Protein AF-A0A3D5DLP3-F1 (afdb_monomer_lite)

Structure (mmCIF, N/CA/C/O backbone):
data_AF-A0A3D5DLP3-F1
#
_entry.id   AF-A0A3D5DLP3-F1
#
loop_
_atom_site.group_PDB
_atom_site.id
_atom_site.type_symbol
_atom_site.label_atom_id
_atom_site.label_alt_id
_atom_site.label_comp_id
_atom_site.label_asym_id
_atom_site.label_entity_id
_atom_site.label_seq_id
_atom_site.pdbx_PDB_ins_code
_atom_site.Cartn_x
_atom_site.Cartn_y
_atom_site.Cartn_z
_atom_site.occupancy
_atom_site.B_iso_or_equiv
_atom_site.auth_seq_id
_atom_site.auth_comp_id
_atom_site.auth_asym_id
_atom_site.auth_atom_id
_atom_site.pdbx_PDB_model_num
ATOM 1 N N . MET A 1 1 ? -1.026 0.639 30.595 1.00 65.12 1 MET A N 1
ATOM 2 C CA . MET A 1 1 ? -0.521 0.773 29.226 1.00 65.12 1 MET A CA 1
ATOM 3 C C . MET A 1 1 ? -1.677 1.242 28.365 1.00 65.12 1 MET A C 1
ATOM 5 O O . MET A 1 1 ? -2.672 0.522 28.316 1.00 65.12 1 MET A O 1
ATOM 9 N N . THR A 1 2 ? -1.609 2.452 27.818 1.00 85.88 2 THR A N 1
ATOM 10 C CA . THR A 1 2 ? -2.585 2.948 26.836 1.00 85.88 2 THR A CA 1
ATOM 11 C C . THR A 1 2 ? -2.343 2.287 25.478 1.00 85.88 2 THR A C 1
ATOM 13 O O . THR A 1 2 ? -1.334 1.604 25.275 1.00 85.88 2 THR A O 1
ATOM 16 N N . PHE A 1 3 ? -3.273 2.462 24.541 1.00 91.69 3 PHE A N 1
ATOM 17 C CA . PHE A 1 3 ? -3.111 1.902 23.204 1.00 91.69 3 PHE A CA 1
ATOM 18 C C . PHE A 1 3 ? -1.979 2.608 22.435 1.00 91.69 3 PHE A C 1
ATOM 20 O O . PHE A 1 3 ? -1.185 1.954 21.760 1.00 91.69 3 PHE A O 1
ATOM 27 N N . GLU A 1 4 ? -1.837 3.920 22.619 1.00 93.62 4 GLU A N 1
ATOM 28 C CA . GLU A 1 4 ? -0.762 4.749 22.072 1.00 93.62 4 GLU A CA 1
ATOM 29 C C . GLU A 1 4 ? 0.615 4.334 22.605 1.00 93.62 4 GLU A C 1
ATOM 31 O O . GLU A 1 4 ? 1.559 4.232 21.825 1.00 93.62 4 GLU A O 1
ATOM 36 N N . GLU A 1 5 ? 0.735 3.997 23.895 1.00 92.88 5 GLU A N 1
ATOM 37 C CA . GLU A 1 5 ? 1.973 3.439 24.465 1.00 92.88 5 GLU A CA 1
ATOM 38 C C . GLU A 1 5 ? 2.338 2.093 23.811 1.00 92.88 5 GLU A C 1
ATOM 40 O O . GLU A 1 5 ? 3.508 1.827 23.523 1.00 92.88 5 GLU A O 1
ATOM 45 N N . GLY A 1 6 ? 1.337 1.252 23.521 1.00 94.75 6 GLY A N 1
ATOM 46 C CA . GLY A 1 6 ? 1.524 0.010 22.767 1.00 94.75 6 GLY A CA 1
ATOM 47 C C . GLY A 1 6 ? 2.006 0.260 21.335 1.00 94.75 6 GLY A C 1
ATOM 48 O O . GLY A 1 6 ? 2.962 -0.371 20.879 1.00 94.75 6 GLY A O 1
ATOM 49 N N . LEU A 1 7 ? 1.401 1.227 20.638 1.00 96.50 7 LEU A N 1
ATOM 50 C CA . LEU A 1 7 ? 1.821 1.657 19.301 1.00 96.50 7 LEU A CA 1
ATOM 51 C C . LEU A 1 7 ? 3.252 2.208 19.305 1.00 96.50 7 LEU A C 1
ATOM 53 O O . LEU A 1 7 ? 4.050 1.802 18.461 1.00 96.50 7 LEU A O 1
ATOM 57 N N . ALA A 1 8 ? 3.609 3.054 20.273 1.00 95.31 8 ALA A N 1
ATOM 58 C CA . ALA A 1 8 ? 4.952 3.612 20.426 1.00 95.31 8 ALA A CA 1
ATOM 59 C C . ALA A 1 8 ? 6.022 2.521 20.608 1.00 95.31 8 ALA A C 1
ATOM 61 O O . ALA A 1 8 ? 7.116 2.620 20.056 1.00 95.31 8 ALA A O 1
ATOM 62 N N . ALA A 1 9 ? 5.699 1.438 21.322 1.00 94.94 9 ALA A N 1
ATOM 63 C CA . ALA A 1 9 ? 6.590 0.289 21.480 1.00 94.94 9 ALA A CA 1
ATOM 64 C C . ALA A 1 9 ? 6.596 -0.658 20.261 1.00 94.94 9 ALA A C 1
ATOM 66 O O . ALA A 1 9 ? 7.561 -1.394 20.027 1.00 94.94 9 ALA A O 1
ATOM 67 N N . TRP A 1 10 ? 5.506 -0.710 19.495 1.00 96.44 10 TRP A N 1
ATOM 68 C CA . TRP A 1 10 ? 5.345 -1.615 18.356 1.00 96.44 10 TRP A CA 1
ATOM 69 C C . TRP A 1 10 ? 5.900 -1.055 17.044 1.00 96.44 10 TRP A C 1
ATOM 71 O O . TRP A 1 10 ? 6.569 -1.796 16.322 1.00 96.44 10 TRP A O 1
ATOM 81 N N . LEU A 1 11 ? 5.685 0.231 16.754 1.00 95.81 11 LEU A N 1
ATOM 82 C CA . LEU A 1 11 ? 6.078 0.880 15.499 1.00 95.81 11 LEU A CA 1
ATOM 83 C C . LEU A 1 11 ? 7.586 0.757 15.193 1.00 95.81 11 LEU A C 1
ATOM 85 O O . LEU A 1 11 ? 7.911 0.285 14.102 1.00 95.81 11 LEU A O 1
ATOM 89 N N . PRO A 1 12 ? 8.527 1.031 16.124 1.00 93.75 12 PRO A N 1
ATOM 90 C CA . PRO A 1 12 ? 9.965 0.912 15.849 1.00 93.75 12 PRO A CA 1
ATOM 91 C C . PRO A 1 12 ? 10.431 -0.499 15.476 1.00 93.75 12 PRO A C 1
ATOM 93 O O . PRO A 1 12 ? 11.460 -0.663 14.820 1.00 93.75 12 PRO A O 1
ATOM 96 N N . ARG A 1 13 ? 9.679 -1.530 15.889 1.00 93.25 13 ARG A N 1
ATOM 97 C CA . ARG A 1 13 ? 9.974 -2.938 15.579 1.00 93.25 13 ARG A CA 1
ATOM 98 C C . ARG A 1 13 ? 9.573 -3.315 14.155 1.00 93.25 13 ARG A C 1
ATOM 100 O O . ARG A 1 13 ? 9.970 -4.373 13.670 1.00 93.25 13 ARG A O 1
ATOM 107 N N . GLN A 1 14 ? 8.806 -2.467 13.475 1.00 93.19 14 GLN A N 1
ATOM 108 C CA . GLN A 1 14 ? 8.334 -2.745 12.131 1.00 93.19 14 GLN A CA 1
ATOM 109 C C . GLN A 1 14 ? 9.412 -2.443 11.099 1.00 93.19 14 GLN A C 1
ATOM 111 O O . GLN A 1 14 ? 10.120 -1.436 11.153 1.00 93.19 14 GLN A O 1
ATOM 116 N N . ARG A 1 15 ? 9.533 -3.319 10.100 1.00 91.50 15 ARG A N 1
ATOM 117 C CA . ARG A 1 15 ? 10.514 -3.143 9.020 1.00 91.50 15 ARG A CA 1
ATOM 118 C C . ARG A 1 15 ? 10.305 -1.844 8.235 1.00 91.50 15 ARG A C 1
ATOM 120 O O . ARG A 1 15 ? 11.289 -1.172 7.949 1.00 91.50 15 ARG A O 1
ATOM 127 N N . TRP A 1 16 ? 9.041 -1.490 8.003 1.00 92.19 16 TRP A N 1
ATOM 128 C CA . TRP A 1 16 ? 8.579 -0.344 7.220 1.00 92.19 16 TRP A CA 1
ATOM 129 C C . TRP A 1 16 ? 8.571 0.984 7.987 1.00 92.19 16 TRP A C 1
ATOM 131 O O . TRP A 1 16 ? 8.297 2.028 7.397 1.00 92.19 16 TRP A O 1
ATOM 141 N N . PHE A 1 17 ? 8.846 0.972 9.294 1.00 93.50 17 PHE A N 1
ATOM 142 C CA . PHE A 1 17 ? 8.954 2.202 10.070 1.00 93.50 17 PHE A CA 1
ATOM 143 C C . PHE A 1 17 ? 10.215 2.965 9.655 1.00 93.50 17 PHE A C 1
ATOM 145 O O . PHE A 1 17 ? 11.320 2.423 9.725 1.00 93.50 17 PHE A O 1
ATOM 152 N N . ALA A 1 18 ? 10.042 4.206 9.196 1.00 88.38 18 ALA A N 1
ATOM 153 C CA . ALA A 1 18 ? 11.120 4.989 8.596 1.00 88.38 18 ALA A CA 1
ATOM 154 C C . ALA A 1 18 ? 11.985 5.714 9.640 1.00 88.38 18 ALA A C 1
ATOM 156 O O . ALA A 1 18 ? 13.171 5.918 9.405 1.00 88.38 18 ALA A O 1
ATOM 157 N N . GLY A 1 19 ? 11.429 6.053 10.806 1.00 84.69 19 GLY A N 1
ATOM 158 C CA . GLY A 1 19 ? 12.116 6.805 11.863 1.00 84.69 19 GLY A CA 1
ATOM 159 C C . GLY A 1 19 ? 13.025 5.971 12.769 1.00 84.69 19 GLY A C 1
ATOM 160 O O . GLY A 1 19 ? 13.119 6.225 13.971 1.00 84.69 19 GLY A O 1
ATOM 161 N N . LYS A 1 20 ? 13.653 4.920 12.228 1.00 83.50 20 LYS A N 1
ATOM 162 C CA . LYS A 1 20 ? 14.558 4.047 12.989 1.00 83.50 20 LYS A CA 1
ATOM 163 C C . LYS A 1 20 ? 15.805 4.805 13.430 1.00 83.50 20 LYS A C 1
ATOM 165 O O . LYS A 1 20 ? 16.374 5.573 12.668 1.00 83.50 20 LYS A O 1
ATOM 170 N N . GLY A 1 21 ? 16.259 4.523 14.649 1.00 80.88 21 GLY A N 1
ATOM 171 C CA . GLY A 1 21 ? 17.447 5.159 15.226 1.00 80.88 21 GLY A CA 1
ATOM 172 C C . GLY A 1 21 ? 17.181 6.521 15.873 1.00 80.88 21 GLY A C 1
ATOM 173 O O . GLY A 1 21 ? 18.034 7.000 16.614 1.00 80.88 21 GLY A O 1
ATOM 174 N N . THR A 1 22 ? 15.994 7.101 15.683 1.00 84.94 22 THR A N 1
ATOM 175 C CA . THR A 1 22 ? 15.543 8.306 16.390 1.00 84.94 22 THR A CA 1
ATOM 176 C C . THR A 1 22 ? 14.512 7.911 17.454 1.00 84.94 22 THR A C 1
ATOM 178 O O . THR A 1 22 ? 13.628 7.104 17.162 1.00 84.94 22 THR A O 1
ATOM 181 N N . PRO A 1 23 ? 14.590 8.426 18.694 1.00 89.31 23 PRO A N 1
ATOM 182 C CA . PRO A 1 23 ? 13.539 8.222 19.691 1.00 89.31 23 PRO A CA 1
ATOM 183 C C . PRO A 1 23 ? 12.179 8.749 19.212 1.00 89.31 23 PRO A C 1
ATOM 185 O O . PRO A 1 23 ? 12.121 9.653 18.380 1.00 89.31 23 PRO A O 1
ATOM 188 N N . ILE A 1 24 ? 11.091 8.160 19.711 1.00 94.56 24 ILE A N 1
ATOM 189 C CA . ILE A 1 24 ? 9.738 8.692 19.513 1.00 94.56 24 ILE A CA 1
ATOM 190 C C . ILE A 1 24 ? 9.443 9.689 20.629 1.00 94.56 24 ILE A C 1
ATOM 192 O O . ILE A 1 24 ? 9.520 9.320 21.800 1.00 94.56 24 ILE A O 1
ATOM 196 N N . ASP A 1 25 ? 9.108 10.922 20.252 1.00 93.81 25 ASP A N 1
ATOM 197 C CA . ASP A 1 25 ? 8.759 12.000 21.180 1.00 93.81 25 ASP A CA 1
ATOM 198 C C . ASP A 1 25 ? 7.279 11.913 21.589 1.00 93.81 25 ASP A C 1
ATOM 200 O O . ASP A 1 25 ? 6.947 12.081 22.760 1.00 93.81 25 ASP A O 1
ATOM 204 N N . ASP A 1 26 ? 6.396 11.621 20.626 1.00 95.19 26 ASP A N 1
ATOM 205 C CA . ASP A 1 26 ? 4.950 11.486 20.838 1.00 95.19 26 ASP A CA 1
ATOM 206 C C . ASP A 1 26 ? 4.295 10.546 19.809 1.00 95.19 26 ASP A C 1
ATOM 208 O O . ASP A 1 26 ? 4.757 10.436 18.667 1.00 95.19 26 ASP A O 1
ATOM 212 N N . VAL A 1 27 ? 3.194 9.900 20.210 1.00 96.94 27 VAL A N 1
ATOM 213 C CA . VAL A 1 27 ? 2.313 9.112 19.338 1.00 96.94 27 VAL A CA 1
ATOM 214 C C . VAL A 1 27 ? 0.871 9.539 19.565 1.00 96.94 27 VAL A C 1
ATOM 216 O O . VAL A 1 27 ? 0.319 9.329 20.641 1.00 96.94 27 VAL A O 1
ATOM 219 N N . THR A 1 28 ? 0.233 10.044 18.512 1.00 96.94 28 THR A N 1
ATOM 220 C CA . THR A 1 28 ? -1.162 10.492 18.547 1.00 96.94 28 THR A CA 1
ATOM 221 C C . THR A 1 28 ? -1.977 9.792 17.461 1.00 96.94 28 THR A C 1
ATOM 223 O O . THR A 1 28 ? -1.617 9.811 16.282 1.00 96.94 28 THR A O 1
ATOM 226 N N . ILE A 1 29 ? -3.117 9.204 17.826 1.00 97.25 29 ILE A N 1
ATOM 227 C CA . ILE A 1 29 ? -4.100 8.700 16.856 1.00 97.25 29 ILE A CA 1
ATOM 228 C C . ILE A 1 29 ? -4.894 9.900 16.326 1.00 97.25 29 ILE A C 1
ATOM 230 O O . ILE A 1 29 ? -5.698 10.489 17.043 1.00 97.25 29 ILE A O 1
ATOM 234 N N . VAL A 1 30 ? -4.654 10.285 15.071 1.00 96.38 30 VAL A N 1
ATOM 235 C CA . VAL A 1 30 ? -5.287 11.463 14.445 1.00 96.38 30 VAL A CA 1
ATOM 236 C C . VAL A 1 30 ? -6.549 11.121 13.655 1.00 96.38 30 VAL A C 1
ATOM 238 O O . VAL A 1 30 ? -7.355 12.000 13.371 1.00 96.38 30 VAL A O 1
ATOM 241 N N . SER A 1 31 ? -6.727 9.851 13.291 1.00 97.31 31 SER A N 1
ATOM 242 C CA . SER A 1 31 ? -7.963 9.331 12.709 1.00 97.31 31 SER A CA 1
ATOM 243 C C . SER A 1 31 ? -8.184 7.910 13.185 1.00 97.31 31 SER A C 1
ATOM 245 O O . SER A 1 31 ? -7.236 7.128 13.257 1.00 97.31 31 SER A O 1
ATOM 247 N N . ASP A 1 32 ? -9.440 7.587 13.466 1.00 97.69 32 ASP A N 1
ATOM 248 C CA . ASP A 1 32 ? -9.843 6.308 14.018 1.00 97.69 32 ASP A CA 1
ATOM 249 C C . ASP A 1 32 ? -11.218 5.901 13.479 1.00 97.69 32 ASP A C 1
ATOM 251 O O . ASP A 1 32 ? -12.250 6.460 13.849 1.00 97.69 32 ASP A O 1
ATOM 255 N N . THR A 1 33 ? -11.218 4.958 12.542 1.00 98.44 33 THR A N 1
ATOM 256 C CA . THR A 1 33 ? -12.413 4.518 11.821 1.00 98.44 33 THR A CA 1
ATOM 257 C C . THR A 1 33 ? -12.698 3.057 12.133 1.00 98.44 33 THR A C 1
ATOM 259 O O . THR A 1 33 ? -11.874 2.186 11.862 1.00 98.44 33 THR A O 1
ATOM 262 N N . VAL A 1 34 ? -13.881 2.761 12.667 1.00 98.38 34 VAL A N 1
ATOM 263 C CA . VAL A 1 34 ? -14.317 1.382 12.929 1.00 98.38 34 VAL A CA 1
ATOM 264 C C . VAL A 1 34 ? -14.800 0.750 11.619 1.00 98.38 34 VAL A C 1
ATOM 266 O O . VAL A 1 34 ? -15.809 1.170 11.062 1.00 98.38 34 VAL A O 1
ATOM 269 N N . LEU A 1 35 ? -14.068 -0.248 11.116 1.00 98.19 35 LEU A N 1
ATOM 270 C CA . LEU A 1 35 ? -14.422 -1.003 9.904 1.00 98.19 35 LEU A CA 1
ATOM 271 C C . LEU A 1 35 ? -15.253 -2.258 10.216 1.00 98.19 35 LEU A C 1
ATOM 273 O O . LEU A 1 35 ? -16.043 -2.703 9.378 1.00 98.19 35 LEU A O 1
ATOM 277 N N . VAL A 1 36 ? -15.054 -2.833 11.408 1.00 98.00 36 VAL A N 1
ATOM 278 C CA . VAL A 1 36 ? -15.836 -3.948 11.959 1.00 98.00 36 VAL A CA 1
ATOM 279 C C . VAL A 1 36 ? -16.098 -3.674 13.434 1.00 98.00 36 VAL A C 1
ATOM 281 O O . VAL A 1 36 ? -15.159 -3.657 14.232 1.00 98.00 36 VAL A O 1
ATOM 284 N N . ASP A 1 37 ? -17.371 -3.490 13.776 1.00 95.81 37 ASP A N 1
ATOM 285 C CA . ASP A 1 37 ? -17.862 -3.318 15.148 1.00 95.81 37 ASP A CA 1
ATOM 286 C C . ASP A 1 37 ? -18.394 -4.658 15.695 1.00 95.81 37 ASP A C 1
ATOM 288 O O . ASP A 1 37 ? -19.593 -4.865 15.872 1.00 95.81 37 ASP A O 1
ATOM 292 N N . ALA A 1 38 ? -17.493 -5.633 15.831 1.00 94.19 38 ALA A N 1
ATOM 293 C CA . ALA A 1 38 ? -17.771 -6.988 16.316 1.00 94.19 38 ALA A CA 1
ATOM 294 C C . ALA A 1 38 ? -16.512 -7.582 16.975 1.00 94.19 38 ALA A C 1
ATOM 296 O O . ALA A 1 38 ? -15.499 -6.897 17.087 1.00 94.19 38 ALA A O 1
ATOM 297 N N . GLU A 1 39 ? -16.551 -8.853 17.395 1.00 91.50 39 GLU A N 1
ATOM 298 C CA . GLU A 1 39 ? -15.353 -9.602 17.795 1.00 91.50 39 GLU A CA 1
ATOM 299 C C . GLU A 1 39 ? -15.095 -10.769 16.814 1.00 91.50 39 GLU A C 1
ATOM 301 O O . GLU A 1 39 ? -15.938 -11.661 16.705 1.00 91.50 39 GLU A O 1
ATOM 306 N N . PRO A 1 40 ? -13.947 -10.797 16.106 1.00 96.12 40 PRO A N 1
ATOM 307 C CA . PRO A 1 40 ? -12.884 -9.790 16.133 1.00 96.12 40 PRO A CA 1
ATOM 308 C C . PRO A 1 40 ? -13.316 -8.443 15.536 1.00 96.12 40 PRO A C 1
ATOM 310 O O . PRO A 1 40 ? -14.048 -8.392 14.549 1.00 96.12 40 PRO A O 1
ATOM 313 N N . GLY A 1 41 ? -12.817 -7.358 16.124 1.00 97.62 41 GLY A N 1
ATOM 314 C CA . GLY A 1 41 ? -13.041 -5.995 15.642 1.00 97.62 41 GLY A CA 1
ATOM 315 C C . GLY A 1 41 ? -11.918 -5.539 14.721 1.00 97.62 41 GLY A C 1
ATOM 316 O O . GLY A 1 41 ? -10.812 -6.078 14.782 1.00 97.62 41 GLY A O 1
ATOM 317 N N . LEU A 1 42 ? -12.177 -4.524 13.897 1.00 98.50 42 LEU A N 1
ATOM 318 C CA . LEU A 1 42 ? -11.174 -3.919 13.018 1.00 98.50 42 LEU A CA 1
ATOM 319 C C . LEU A 1 42 ? -11.315 -2.403 13.012 1.00 98.50 42 LEU A C 1
ATOM 321 O O . LEU A 1 42 ? -12.380 -1.869 12.697 1.00 98.50 42 LEU A O 1
ATOM 325 N N . ARG A 1 43 ? -10.208 -1.718 13.294 1.00 98.31 43 ARG A N 1
ATOM 326 C CA . ARG A 1 43 ? -10.096 -0.261 13.235 1.00 98.31 43 ARG A CA 1
ATOM 327 C C . ARG A 1 43 ? -9.032 0.139 12.227 1.00 98.31 43 ARG A C 1
ATOM 329 O O . ARG A 1 43 ? -7.939 -0.422 12.214 1.00 98.31 43 ARG A O 1
ATOM 336 N N . HIS A 1 44 ? -9.343 1.116 11.391 1.00 98.62 44 HIS A N 1
ATOM 337 C CA . HIS A 1 44 ? -8.384 1.815 10.548 1.00 98.62 44 HIS A CA 1
ATOM 338 C C . HIS A 1 44 ? -7.913 3.070 11.275 1.00 98.62 44 HIS A C 1
ATOM 340 O O . HIS A 1 44 ? -8.721 3.925 11.636 1.00 98.62 44 HIS A O 1
ATOM 346 N N . LEU A 1 45 ? -6.609 3.151 11.516 1.00 98.50 45 LEU A N 1
ATOM 347 C CA . LEU A 1 45 ? -5.981 4.229 12.261 1.00 98.50 45 LEU A CA 1
ATOM 348 C C . LEU A 1 45 ? -5.020 4.990 11.358 1.00 98.50 45 LEU A C 1
ATOM 350 O O . LEU A 1 45 ? -4.222 4.380 10.641 1.00 98.50 45 LEU A O 1
ATOM 354 N N . ILE A 1 46 ? -5.032 6.315 11.476 1.00 98.31 46 ILE A N 1
ATOM 355 C CA . ILE A 1 46 ? -3.899 7.152 11.082 1.00 98.31 46 ILE A CA 1
ATOM 356 C C . ILE A 1 46 ? -3.223 7.624 12.364 1.00 98.31 46 ILE A C 1
ATOM 358 O O . ILE A 1 46 ? -3.841 8.283 13.199 1.00 98.31 46 ILE A O 1
ATOM 362 N N . VAL A 1 47 ? -1.954 7.269 12.513 1.00 98.06 47 VAL A N 1
ATOM 363 C CA . VAL A 1 47 ? -1.138 7.519 13.700 1.00 98.06 47 VAL A CA 1
ATOM 364 C C . VAL A 1 47 ? -0.051 8.521 13.337 1.00 98.06 47 VAL A C 1
ATOM 366 O O . VAL A 1 47 ? 0.790 8.234 12.489 1.00 98.06 47 VAL A O 1
ATOM 369 N N . ALA A 1 48 ? -0.072 9.697 13.957 1.00 97.38 48 ALA A N 1
ATOM 370 C CA . ALA A 1 48 ? 1.011 10.664 13.877 1.00 97.38 48 ALA A CA 1
ATOM 371 C C . ALA A 1 48 ? 2.100 10.299 14.894 1.00 97.38 48 ALA A C 1
ATOM 373 O O . ALA A 1 48 ? 1.806 10.072 16.066 1.00 97.38 48 ALA A O 1
ATOM 374 N N . VAL A 1 49 ? 3.346 10.236 14.435 1.00 97.19 49 VAL A N 1
ATOM 375 C CA . VAL A 1 49 ? 4.527 9.916 15.237 1.00 97.19 49 VAL A CA 1
ATOM 376 C C . VAL A 1 49 ? 5.484 11.091 15.136 1.00 97.19 49 VAL A C 1
ATOM 378 O O . VAL A 1 49 ? 5.979 11.384 14.046 1.00 97.19 49 VAL A O 1
ATOM 381 N N . SER A 1 50 ? 5.732 11.758 16.258 1.00 95.44 50 SER A N 1
ATOM 382 C CA . SER A 1 50 ? 6.643 12.901 16.329 1.00 95.44 50 SER A CA 1
ATOM 383 C C . SER A 1 50 ? 8.053 12.427 16.671 1.00 95.44 50 SER A C 1
ATOM 385 O O . SER A 1 50 ? 8.231 11.676 17.633 1.00 95.44 50 SER A O 1
ATOM 387 N N . GLN A 1 51 ? 9.042 12.830 15.871 1.00 92.50 51 GLN A N 1
ATOM 388 C CA . GLN A 1 51 ? 10.456 12.488 16.044 1.00 92.50 51 GLN A CA 1
ATOM 389 C C . GLN A 1 51 ? 11.346 13.618 15.535 1.00 92.50 51 GLN A C 1
ATOM 391 O O . GLN A 1 51 ? 11.187 14.076 14.402 1.00 92.50 51 GLN A O 1
ATOM 396 N N . GLY A 1 52 ? 12.327 14.040 16.335 1.00 84.00 52 GLY A N 1
ATOM 397 C CA . GLY A 1 52 ? 13.411 14.911 15.860 1.00 84.00 52 GLY A CA 1
ATOM 398 C C . GLY A 1 52 ? 12.929 16.256 15.303 1.00 84.00 52 GLY A C 1
ATOM 399 O O . GLY A 1 52 ? 13.544 16.801 14.390 1.00 84.00 52 GLY A O 1
ATOM 400 N N . GLY A 1 53 ? 11.811 16.773 15.823 1.00 83.50 53 GLY A N 1
ATOM 401 C CA . GLY A 1 53 ? 11.199 18.030 15.381 1.00 83.50 53 GLY A CA 1
ATOM 402 C C . GLY A 1 53 ? 10.272 17.923 14.162 1.00 83.50 53 GLY A C 1
ATOM 403 O O . GLY A 1 53 ? 9.726 18.942 13.743 1.00 83.50 53 GLY A O 1
ATOM 404 N N . GLY A 1 54 ? 10.063 16.724 13.608 1.00 88.12 54 GLY A N 1
ATOM 405 C CA . GLY A 1 54 ? 9.082 16.441 12.555 1.00 88.12 54 GLY A CA 1
ATOM 406 C C . GLY A 1 54 ? 8.006 15.455 13.011 1.00 88.12 54 GLY A C 1
ATOM 407 O O . GLY A 1 54 ? 8.108 14.865 14.085 1.00 88.12 54 GLY A O 1
ATOM 408 N N . ALA A 1 55 ? 6.974 15.261 12.187 1.00 91.25 55 ALA A N 1
ATOM 409 C CA . ALA A 1 55 ? 5.947 14.253 12.428 1.00 91.25 55 ALA A CA 1
ATOM 410 C C . ALA A 1 55 ? 5.611 13.485 11.148 1.00 91.25 55 ALA A C 1
ATOM 412 O O . ALA A 1 55 ? 5.312 14.081 10.113 1.00 91.25 55 ALA A O 1
ATOM 413 N N . ASP A 1 56 ? 5.610 12.159 11.250 1.00 94.69 56 ASP A N 1
ATOM 414 C CA . ASP A 1 56 ? 5.205 11.248 10.185 1.00 94.69 56 ASP A CA 1
ATOM 415 C C . ASP A 1 56 ? 3.861 10.607 10.501 1.00 94.69 56 ASP A C 1
ATOM 417 O O . ASP A 1 56 ? 3.559 10.304 11.653 1.00 94.69 56 ASP A O 1
ATOM 421 N N . ARG A 1 57 ? 3.046 10.368 9.471 1.00 96.94 57 ARG A N 1
ATOM 422 C CA . ARG A 1 57 ? 1.752 9.698 9.623 1.00 96.94 57 ARG A CA 1
ATOM 423 C C . ARG A 1 57 ? 1.815 8.283 9.074 1.00 96.94 57 ARG A C 1
ATOM 425 O O . ARG A 1 57 ? 2.186 8.070 7.921 1.00 96.94 57 ARG A O 1
ATOM 432 N N . TYR A 1 58 ? 1.413 7.331 9.903 1.00 97.69 58 TYR A N 1
ATOM 433 C CA . TYR A 1 58 ? 1.393 5.913 9.585 1.00 97.69 58 TYR A CA 1
ATOM 434 C C . TYR A 1 58 ? -0.032 5.373 9.601 1.00 97.69 58 TYR A C 1
ATOM 436 O O . TYR A 1 58 ? -0.828 5.710 10.473 1.00 97.69 58 TYR A O 1
ATOM 444 N N . GLN A 1 59 ? -0.347 4.509 8.643 1.00 98.06 59 GLN A N 1
ATOM 445 C CA . GLN A 1 59 ? -1.594 3.758 8.609 1.00 98.06 59 GLN A CA 1
ATOM 446 C C . GLN A 1 59 ? -1.427 2.433 9.363 1.00 98.06 59 GLN A C 1
ATOM 448 O O . GLN A 1 59 ? -0.532 1.636 9.057 1.00 98.06 59 GLN A O 1
ATOM 453 N N . VAL A 1 60 ? -2.334 2.163 10.302 1.00 98.38 60 VAL A N 1
ATOM 454 C CA . VAL A 1 60 ? -2.389 0.907 11.061 1.00 98.38 60 VAL A CA 1
ATOM 455 C C . VAL A 1 60 ? -3.804 0.345 11.019 1.00 98.38 60 VAL A C 1
ATOM 457 O O . VAL A 1 60 ? -4.766 1.032 11.344 1.00 98.38 60 VAL A O 1
ATOM 460 N N . LEU A 1 61 ? -3.932 -0.919 10.625 1.00 98.50 61 LEU A N 1
ATOM 461 C CA . LEU A 1 61 ? -5.194 -1.652 10.653 1.00 98.50 61 LEU A CA 1
ATOM 462 C C . LEU A 1 61 ? -5.163 -2.499 11.918 1.00 98.50 61 LEU A C 1
ATOM 464 O O . LEU A 1 61 ? -4.521 -3.541 11.949 1.00 98.50 61 LEU A O 1
ATOM 468 N N . ALA A 1 62 ? -5.771 -2.002 12.988 1.00 98.38 62 ALA A N 1
ATOM 469 C CA . ALA A 1 62 ? -5.740 -2.636 14.295 1.00 98.38 62 ALA A CA 1
ATOM 470 C C . ALA A 1 62 ? -6.902 -3.626 14.425 1.00 98.38 62 ALA A C 1
ATOM 472 O O . ALA A 1 62 ? -8.066 -3.227 14.511 1.00 98.38 62 ALA A O 1
ATOM 473 N N . GLY A 1 63 ? -6.577 -4.917 14.441 1.00 98.31 63 GLY A N 1
ATOM 474 C CA . GLY A 1 63 ? -7.504 -5.964 14.848 1.00 98.31 63 GLY A CA 1
ATOM 475 C C . GLY A 1 63 ? -7.654 -5.979 16.369 1.00 98.31 63 GLY A C 1
ATOM 476 O O . GLY A 1 63 ? -6.682 -5.735 17.083 1.00 98.31 63 GLY A O 1
ATOM 477 N N . LEU A 1 64 ? -8.855 -6.268 16.869 1.00 98.06 64 LEU A N 1
ATOM 478 C CA . LEU A 1 64 ? -9.179 -6.292 18.300 1.00 98.06 64 LEU A CA 1
ATOM 479 C C . LEU A 1 64 ? -9.815 -7.627 18.693 1.00 98.06 64 LEU A C 1
ATOM 481 O O . LEU A 1 64 ? -10.789 -8.052 18.073 1.00 98.06 64 LEU A O 1
ATOM 485 N N . ARG A 1 65 ? -9.272 -8.293 19.717 1.00 97.56 65 ARG A N 1
ATOM 486 C CA . ARG A 1 65 ? -9.786 -9.566 20.264 1.00 97.56 65 ARG A CA 1
ATOM 487 C C . ARG A 1 65 ? -9.564 -9.634 21.776 1.00 97.56 65 ARG A C 1
ATOM 489 O O . ARG A 1 65 ? -8.560 -9.111 22.260 1.00 97.56 65 ARG A O 1
ATOM 496 N N . ALA A 1 66 ? -10.434 -10.323 22.512 1.00 96.88 66 ALA A N 1
ATOM 497 C CA . ALA A 1 66 ? -10.210 -10.626 23.928 1.00 96.88 66 ALA A CA 1
ATOM 498 C C . ALA A 1 66 ? -9.096 -11.672 24.111 1.00 96.88 66 ALA A C 1
ATOM 500 O O . ALA A 1 66 ? -8.258 -11.556 25.004 1.00 96.88 66 ALA A O 1
ATOM 501 N N . ALA A 1 67 ? -9.045 -12.668 23.220 1.00 96.56 67 ALA A N 1
ATOM 502 C CA . ALA A 1 67 ? -8.004 -13.692 23.182 1.00 96.56 67 ALA A CA 1
ATOM 503 C C . ALA A 1 67 ? -7.346 -13.746 21.796 1.00 96.56 67 ALA A C 1
ATOM 505 O O . ALA A 1 67 ? -8.024 -13.917 20.782 1.00 96.56 67 ALA A O 1
ATOM 506 N N . ILE A 1 68 ? -6.018 -13.600 21.756 1.00 97.12 68 ILE A N 1
ATOM 507 C CA . ILE A 1 68 ? -5.227 -13.644 20.520 1.00 97.12 68 ILE A CA 1
ATOM 508 C C . ILE A 1 68 ? -4.863 -15.104 20.199 1.00 97.12 68 ILE A C 1
ATOM 510 O O . ILE A 1 68 ? -4.184 -15.730 21.020 1.00 97.12 68 ILE A O 1
ATOM 514 N N . PRO A 1 69 ? -5.275 -15.642 19.031 1.00 96.12 69 PRO A N 1
ATOM 515 C CA . PRO A 1 69 ? -4.832 -16.948 18.543 1.00 96.12 69 PRO A CA 1
ATOM 516 C C . PRO A 1 69 ? -3.307 -17.050 18.462 1.00 96.12 69 PRO A C 1
ATOM 518 O O . PRO A 1 69 ? -2.622 -16.049 18.235 1.00 96.12 69 PRO A O 1
ATOM 521 N N . ASP A 1 70 ? -2.767 -18.261 18.608 1.00 96.69 70 ASP A N 1
ATOM 522 C CA . ASP A 1 70 ? -1.318 -18.489 18.611 1.00 96.69 70 ASP A CA 1
ATOM 523 C C . ASP A 1 70 ? -0.652 -17.990 17.325 1.00 96.69 70 ASP A C 1
ATOM 525 O O . ASP A 1 70 ? 0.396 -17.340 17.392 1.00 96.69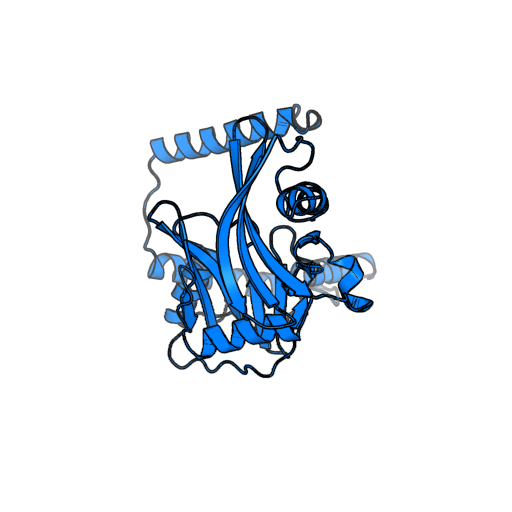 70 ASP A O 1
ATOM 529 N N . GLU A 1 71 ? -1.293 -18.194 16.171 1.00 94.75 71 GLU A N 1
ATOM 530 C CA . GLU A 1 71 ? -0.795 -17.721 14.882 1.00 94.75 71 GLU A CA 1
ATOM 531 C C . GLU A 1 71 ? -0.681 -16.191 14.785 1.00 94.75 71 GLU A C 1
ATOM 533 O O . GLU A 1 71 ? 0.148 -15.708 14.023 1.00 94.75 71 GLU A O 1
ATOM 538 N N . LEU A 1 72 ? -1.423 -15.413 15.586 1.00 96.56 72 LEU A N 1
ATOM 539 C CA . LEU A 1 72 ? -1.427 -13.941 15.550 1.00 96.56 72 LEU A CA 1
ATOM 540 C C . LEU A 1 72 ? -0.563 -13.292 16.642 1.00 96.56 72 LEU A C 1
ATOM 542 O O . LEU A 1 72 ? -0.387 -12.073 16.648 1.00 96.56 72 LEU A O 1
ATOM 546 N N . LYS A 1 73 ? 0.036 -14.075 17.550 1.00 96.38 73 LYS A N 1
ATOM 547 C CA . LYS A 1 73 ? 0.856 -13.542 18.658 1.00 96.38 73 LYS A CA 1
ATOM 548 C C . LYS A 1 73 ? 2.032 -12.683 18.193 1.00 96.38 73 LYS A C 1
ATOM 550 O O . LYS A 1 73 ? 2.402 -11.724 18.866 1.00 96.38 73 LYS A O 1
ATOM 555 N N . HIS A 1 74 ? 2.605 -13.001 17.034 1.00 94.88 74 HIS A N 1
ATOM 556 C CA . HIS A 1 74 ? 3.712 -12.245 16.446 1.00 94.88 74 HIS A CA 1
ATOM 557 C C . HIS A 1 74 ? 3.303 -10.836 15.969 1.00 94.88 74 HIS A C 1
ATOM 559 O O . HIS A 1 74 ? 4.160 -9.964 15.842 1.00 94.88 74 HIS A O 1
ATOM 565 N N . ALA A 1 75 ? 2.006 -10.605 15.741 1.00 96.12 75 ALA A N 1
ATOM 566 C CA . ALA A 1 75 ? 1.442 -9.354 15.240 1.00 96.12 75 ALA A CA 1
ATOM 567 C C . ALA A 1 75 ? 0.896 -8.439 16.356 1.00 96.12 75 ALA A C 1
ATOM 569 O O . ALA A 1 75 ? 0.327 -7.388 16.063 1.00 96.12 75 ALA A O 1
ATOM 570 N N . VAL A 1 76 ? 1.051 -8.812 17.633 1.00 97.88 76 VAL A N 1
ATOM 571 C CA . VAL A 1 76 ? 0.491 -8.064 18.771 1.00 97.88 76 VAL A CA 1
ATOM 572 C C . VAL A 1 76 ? 1.117 -6.673 18.900 1.00 97.88 76 VAL A C 1
ATOM 574 O O . VAL A 1 76 ? 2.341 -6.516 18.966 1.00 97.88 76 VAL A O 1
ATOM 577 N N . ILE A 1 77 ? 0.241 -5.673 18.997 1.00 97.75 77 ILE A N 1
ATOM 578 C CA . ILE A 1 77 ? 0.577 -4.274 19.267 1.00 97.75 77 ILE A CA 1
ATOM 579 C C . ILE A 1 77 ? 0.611 -4.056 20.783 1.00 97.75 77 ILE A C 1
ATOM 581 O O . ILE A 1 77 ? 1.624 -3.609 21.317 1.00 97.75 77 ILE A O 1
ATOM 585 N N . GLY A 1 78 ? -0.465 -4.426 21.485 1.00 95.81 78 GLY A N 1
ATOM 586 C CA . GLY A 1 78 ? -0.583 -4.268 22.936 1.00 95.81 78 GLY A CA 1
ATOM 587 C C . GLY A 1 78 ? -2.035 -4.208 23.426 1.00 95.81 78 GLY A C 1
ATOM 588 O O . GLY A 1 78 ? -2.957 -4.435 22.643 1.00 95.81 78 GLY A O 1
ATOM 589 N N . PRO A 1 79 ? -2.269 -3.923 24.717 1.00 94.81 79 PRO A N 1
ATOM 590 C CA . PRO A 1 79 ? -3.615 -3.766 25.271 1.00 94.81 79 PRO A CA 1
ATOM 591 C C . PRO A 1 79 ? -4.383 -2.610 24.609 1.00 94.81 79 PRO A C 1
ATOM 593 O O . PRO A 1 79 ? -3.818 -1.543 24.387 1.00 94.81 79 PRO A O 1
ATOM 596 N N . ALA A 1 80 ? -5.678 -2.803 24.343 1.00 92.19 80 ALA A N 1
ATOM 597 C CA . ALA A 1 80 ? -6.550 -1.819 23.683 1.00 92.19 80 ALA A CA 1
ATOM 598 C C . ALA A 1 80 ? -7.693 -1.301 24.580 1.00 92.19 80 ALA A C 1
ATOM 600 O O . ALA A 1 80 ? -8.608 -0.630 24.108 1.00 92.19 80 ALA A O 1
ATOM 601 N N . GLY A 1 81 ? -7.651 -1.617 25.879 1.00 87.88 81 GLY A N 1
ATOM 602 C CA . GLY A 1 81 ? -8.722 -1.308 26.830 1.00 87.88 81 GLY A CA 1
ATOM 603 C C . GLY A 1 81 ? -9.850 -2.347 26.825 1.00 87.88 81 GLY A C 1
ATOM 604 O O . GLY A 1 81 ? -9.899 -3.232 25.978 1.00 87.88 81 GLY A O 1
ATOM 605 N N . HIS A 1 82 ? -10.732 -2.281 27.828 1.00 88.50 82 HIS A N 1
ATOM 606 C CA . HIS A 1 82 ? -11.914 -3.154 27.970 1.00 88.50 82 HIS A CA 1
ATOM 607 C C . HIS A 1 82 ? -11.641 -4.671 27.886 1.00 88.50 82 HIS A C 1
ATOM 609 O O . HIS A 1 82 ? -12.509 -5.442 27.494 1.00 88.50 82 HIS A O 1
ATOM 615 N N . GLY A 1 83 ? -10.436 -5.111 28.267 1.00 91.50 83 GLY A N 1
ATOM 616 C CA . GLY A 1 83 ? -10.031 -6.519 28.182 1.00 91.50 83 GLY A CA 1
ATOM 617 C C . GLY A 1 83 ? -9.642 -6.991 26.775 1.00 91.50 83 GLY A C 1
ATOM 618 O O . GLY A 1 83 ? -9.363 -8.172 26.600 1.00 91.50 83 GLY A O 1
ATOM 619 N N . LEU A 1 84 ? -9.586 -6.091 25.789 1.00 95.69 84 LEU A N 1
ATOM 620 C CA . LEU A 1 84 ? -9.171 -6.391 24.422 1.00 95.69 84 LEU A CA 1
ATOM 621 C C . LEU A 1 84 ? -7.668 -6.168 24.226 1.00 95.69 84 LEU A C 1
ATOM 623 O O . LEU A 1 84 ? -7.043 -5.299 24.844 1.00 95.69 84 LEU A O 1
ATOM 627 N N . THR A 1 85 ? -7.101 -6.935 23.302 1.00 97.19 85 THR A N 1
ATOM 628 C CA . THR A 1 85 ? -5.731 -6.801 22.805 1.00 97.19 85 THR A CA 1
ATOM 629 C C . THR A 1 85 ? -5.765 -6.390 21.337 1.00 97.19 85 THR A C 1
ATOM 631 O O . THR A 1 85 ? -6.474 -7.000 20.534 1.00 97.19 85 THR A O 1
ATOM 634 N N . ALA A 1 86 ? -4.986 -5.366 20.993 1.00 98.06 86 ALA A N 1
ATOM 635 C CA . ALA A 1 86 ? -4.754 -4.941 19.624 1.00 98.06 86 ALA A CA 1
ATOM 636 C C . ALA A 1 86 ? -3.588 -5.697 18.983 1.00 98.06 86 ALA A C 1
ATOM 638 O O . ALA A 1 86 ? -2.547 -5.941 19.601 1.00 98.06 86 ALA A O 1
ATOM 639 N N . TYR A 1 87 ? -3.752 -6.011 17.706 1.00 98.19 87 TYR A N 1
ATOM 640 C CA . TYR A 1 87 ? -2.751 -6.628 16.843 1.00 98.19 87 TYR A CA 1
ATOM 641 C C . TYR A 1 87 ? -2.879 -6.063 15.425 1.00 98.19 87 TYR A C 1
ATOM 643 O O . TYR A 1 87 ? -3.869 -5.415 15.089 1.00 98.19 87 TYR A O 1
ATOM 651 N N . ASP A 1 88 ? -1.872 -6.281 14.590 1.00 97.81 88 ASP A N 1
ATOM 652 C CA . ASP A 1 88 ? -1.910 -5.876 13.187 1.00 97.81 88 ASP A CA 1
ATOM 653 C C . ASP A 1 88 ? -2.888 -6.769 12.410 1.00 97.81 88 ASP A C 1
ATOM 655 O O . ASP A 1 88 ? -2.597 -7.919 12.077 1.00 97.81 88 ASP A O 1
ATOM 659 N N . GLY A 1 89 ? -4.078 -6.232 12.146 1.00 97.75 89 GLY A N 1
ATOM 660 C CA . GLY A 1 89 ? -5.208 -6.922 11.529 1.00 97.75 89 GLY A CA 1
ATOM 661 C C . GLY A 1 89 ? -4.948 -7.368 10.093 1.00 97.75 89 GLY A C 1
ATOM 662 O O . GLY A 1 89 ? -5.685 -8.204 9.584 1.00 97.75 89 GLY A O 1
ATOM 663 N N . LEU A 1 90 ? -3.875 -6.883 9.454 1.00 97.31 90 LEU A N 1
ATOM 664 C CA . LEU A 1 90 ? -3.433 -7.388 8.151 1.00 97.31 90 LEU A CA 1
ATOM 665 C C . LEU A 1 90 ? -2.970 -8.851 8.186 1.00 97.31 90 LEU A C 1
ATOM 667 O O . LEU A 1 90 ? -2.929 -9.487 7.138 1.00 97.31 90 LEU A O 1
ATOM 671 N N . TYR A 1 91 ? -2.643 -9.390 9.364 1.00 97.12 91 TYR A N 1
ATOM 672 C CA . TYR A 1 91 ? -2.283 -10.800 9.530 1.00 97.12 91 TYR A CA 1
ATOM 673 C C . TYR A 1 91 ? -3.486 -11.719 9.781 1.00 97.12 91 TYR A C 1
ATOM 675 O O . TYR A 1 91 ? -3.295 -12.930 9.824 1.00 97.12 91 TYR A O 1
ATOM 683 N N . ASP A 1 92 ? -4.703 -11.187 9.944 1.00 97.06 92 ASP A N 1
ATOM 684 C CA . ASP A 1 92 ? -5.911 -11.977 10.214 1.00 97.06 92 ASP A CA 1
ATOM 685 C C . ASP A 1 92 ? -6.798 -12.077 8.959 1.00 97.06 92 ASP A C 1
ATOM 687 O O . ASP A 1 92 ? -7.488 -11.107 8.623 1.00 97.06 92 ASP A O 1
ATOM 691 N N . PRO A 1 93 ? -6.845 -13.246 8.283 1.00 95.25 93 PRO A N 1
ATOM 692 C CA . PRO A 1 93 ? -7.661 -13.447 7.087 1.00 95.25 93 PRO A CA 1
ATOM 693 C C . PRO A 1 93 ? -9.152 -13.155 7.291 1.00 95.25 93 PRO A C 1
ATOM 695 O O . PRO A 1 93 ? -9.847 -12.779 6.350 1.00 95.25 93 PRO A O 1
ATOM 698 N N . HIS A 1 94 ? -9.671 -13.303 8.515 1.00 93.00 94 HIS A N 1
ATOM 699 C CA . HIS A 1 94 ? -11.062 -12.970 8.803 1.00 93.00 94 HIS A CA 1
ATOM 700 C C . HIS A 1 94 ? -11.319 -11.466 8.689 1.00 93.00 94 HIS A C 1
ATOM 702 O O . HIS A 1 94 ? -12.343 -11.062 8.140 1.00 93.00 94 HIS A O 1
ATOM 708 N N . LEU A 1 95 ? -10.376 -10.644 9.151 1.00 97.06 95 LEU A N 1
ATOM 709 C CA . LEU A 1 95 ? -10.476 -9.191 9.068 1.00 97.06 95 LEU A CA 1
ATOM 710 C C . LEU A 1 95 ? -10.111 -8.659 7.680 1.00 97.06 95 LEU A C 1
ATOM 712 O O . LEU A 1 95 ? -10.740 -7.717 7.209 1.00 97.06 95 LEU A O 1
ATOM 716 N N . THR A 1 96 ? -9.143 -9.249 6.982 1.00 97.25 96 THR A N 1
ATOM 717 C CA . THR A 1 96 ? -8.748 -8.768 5.646 1.00 97.25 96 THR A CA 1
ATOM 718 C C . THR A 1 96 ? -9.816 -9.033 4.582 1.00 97.25 96 THR A C 1
ATOM 720 O O . THR A 1 96 ? -9.976 -8.206 3.682 1.00 97.25 96 THR A O 1
ATOM 723 N N . ARG A 1 97 ? -10.634 -10.091 4.722 1.00 95.50 97 ARG A N 1
ATOM 724 C CA . ARG A 1 97 ? -11.837 -10.300 3.887 1.00 95.50 97 ARG A CA 1
ATOM 725 C C . ARG A 1 97 ? -12.793 -9.109 3.926 1.00 95.50 97 ARG A C 1
ATOM 727 O O . ARG A 1 97 ? -13.390 -8.772 2.903 1.00 95.50 97 ARG A O 1
ATOM 734 N N . ARG A 1 98 ? -12.899 -8.411 5.065 1.00 96.50 98 ARG A N 1
ATOM 735 C CA . ARG A 1 98 ? -13.723 -7.198 5.175 1.00 96.50 98 ARG A CA 1
ATOM 736 C C . ARG A 1 98 ? -13.286 -6.115 4.190 1.00 96.50 98 ARG A C 1
ATOM 738 O O . ARG A 1 98 ? -14.145 -5.411 3.662 1.00 96.50 98 ARG A O 1
ATOM 745 N N . LEU A 1 99 ? -11.981 -5.987 3.932 1.00 97.44 99 LEU A N 1
ATOM 746 C CA . LEU A 1 99 ? -11.443 -5.006 2.986 1.00 97.44 99 LEU A CA 1
ATOM 747 C C . LEU A 1 99 ? -11.900 -5.317 1.557 1.00 97.44 99 LEU A C 1
ATOM 749 O O . LEU A 1 99 ? -12.338 -4.412 0.853 1.00 97.44 99 LEU A O 1
ATOM 753 N N . LEU A 1 100 ? -11.876 -6.593 1.155 1.00 96.44 100 LEU A N 1
ATOM 754 C CA . LEU A 1 100 ? -12.397 -7.020 -0.147 1.00 96.44 100 LEU A CA 1
ATOM 755 C C . LEU A 1 100 ? -13.902 -6.778 -0.266 1.00 96.44 100 LEU A C 1
ATOM 757 O O . LEU A 1 100 ? -14.360 -6.291 -1.294 1.00 96.44 100 LEU A O 1
ATOM 761 N N . GLN A 1 101 ? -14.669 -7.077 0.786 1.00 97.31 101 GLN A N 1
ATOM 762 C CA . GLN A 1 101 ? -16.111 -6.810 0.830 1.00 97.31 101 GLN A CA 1
ATOM 763 C C . GLN A 1 101 ? -16.411 -5.315 0.677 1.00 97.31 101 GLN A C 1
ATOM 765 O O . GLN A 1 101 ? -17.261 -4.949 -0.131 1.00 97.31 101 GLN A O 1
ATOM 770 N N . ALA A 1 102 ? -15.666 -4.459 1.386 1.00 97.94 102 ALA A N 1
ATOM 771 C CA . ALA A 1 102 ? -15.804 -3.007 1.290 1.00 97.94 102 ALA A CA 1
ATOM 772 C C . ALA A 1 102 ? -15.468 -2.489 -0.114 1.00 97.94 102 ALA A C 1
ATOM 774 O O . ALA A 1 102 ? -16.183 -1.636 -0.635 1.00 97.94 102 ALA A O 1
ATOM 775 N N . MET A 1 103 ? -14.415 -3.025 -0.745 1.00 97.69 103 MET A N 1
ATOM 776 C CA . MET A 1 103 ? -14.073 -2.719 -2.138 1.00 97.69 103 MET A CA 1
ATOM 777 C C . MET A 1 103 ? -15.173 -3.156 -3.101 1.00 97.69 103 MET A C 1
ATOM 779 O O . MET A 1 103 ? -15.659 -2.331 -3.867 1.00 97.69 103 MET A O 1
ATOM 783 N N . ALA A 1 104 ? -15.620 -4.411 -3.034 1.00 96.75 104 ALA A N 1
ATOM 784 C CA . ALA A 1 104 ? -16.676 -4.931 -3.901 1.00 96.75 104 ALA A CA 1
ATOM 785 C C . ALA A 1 104 ? -17.987 -4.136 -3.765 1.00 96.75 104 ALA A C 1
ATOM 787 O O . ALA A 1 104 ? -18.670 -3.888 -4.757 1.00 96.75 104 ALA A O 1
ATOM 788 N N . GLY A 1 105 ? -18.316 -3.706 -2.544 1.00 97.44 105 GLY A N 1
ATOM 789 C CA . GLY A 1 105 ? -19.461 -2.844 -2.254 1.00 97.44 105 GLY A CA 1
ATOM 790 C C . GLY A 1 105 ? -19.244 -1.358 -2.558 1.00 97.44 105 GLY A C 1
ATOM 791 O O . GLY A 1 105 ? -20.197 -0.592 -2.445 1.00 97.44 105 GLY A O 1
ATOM 792 N N . GLN A 1 106 ? -18.024 -0.945 -2.930 1.00 97.62 106 GLN A N 1
ATOM 793 C CA . GLN A 1 106 ? -17.610 0.457 -3.094 1.00 97.62 106 GLN A CA 1
ATOM 794 C C . GLN A 1 106 ? -18.023 1.333 -1.900 1.00 97.62 106 GLN A C 1
ATOM 796 O O . GLN A 1 106 ? -18.568 2.430 -2.045 1.00 97.62 106 GLN A O 1
ATOM 801 N N . GLU A 1 107 ? -17.826 0.801 -0.696 1.00 98.44 107 GLU A N 1
ATOM 802 C CA . GLU A 1 107 ? -18.324 1.408 0.530 1.00 98.44 107 GLU A CA 1
ATOM 803 C C . GLU A 1 107 ? -17.586 2.708 0.882 1.00 98.44 107 GLU A C 1
ATOM 805 O O . GLU A 1 107 ? -16.417 2.919 0.556 1.00 98.44 107 GLU A O 1
ATOM 810 N N . THR A 1 108 ? -18.267 3.581 1.624 1.00 98.50 108 THR A N 1
ATOM 811 C CA . THR A 1 108 ? -17.639 4.698 2.338 1.00 98.50 108 THR A CA 1
ATOM 812 C C . THR A 1 108 ? -17.916 4.536 3.824 1.00 98.50 108 THR A C 1
ATOM 814 O O . THR A 1 108 ? -19.073 4.540 4.242 1.00 98.50 108 THR A O 1
ATOM 817 N N . ILE A 1 109 ? -16.859 4.381 4.620 1.00 98.25 109 ILE A N 1
ATOM 818 C CA . ILE A 1 109 ? -16.937 4.159 6.064 1.00 98.25 109 ILE A CA 1
ATOM 819 C C . ILE A 1 109 ? -16.182 5.292 6.749 1.00 98.25 109 ILE A C 1
ATOM 821 O O . ILE A 1 109 ? -14.952 5.339 6.738 1.00 98.25 109 ILE A O 1
ATOM 825 N N . GLY A 1 110 ? -16.928 6.249 7.304 1.00 96.94 110 GLY A N 1
ATOM 826 C CA . GLY A 1 110 ? -16.343 7.486 7.819 1.00 96.94 110 GLY A CA 1
ATOM 827 C C . GLY A 1 110 ? -15.520 8.204 6.733 1.00 96.94 110 GLY A C 1
ATOM 828 O O . GLY A 1 110 ? -16.049 8.449 5.649 1.00 96.94 110 GLY A O 1
ATOM 829 N N . PRO A 1 111 ? -14.244 8.546 6.989 1.00 96.75 111 PRO A N 1
ATOM 830 C CA . PRO A 1 111 ? -13.372 9.208 6.020 1.00 96.75 111 PRO A CA 1
ATOM 831 C C . PRO A 1 111 ? -12.703 8.243 5.024 1.00 96.75 111 PRO A C 1
ATOM 833 O O . PRO A 1 111 ? -11.918 8.697 4.190 1.00 96.75 111 PRO A O 1
ATOM 836 N N . VAL A 1 112 ? -12.938 6.931 5.130 1.00 98.50 112 VAL A N 1
ATOM 837 C CA . VAL A 1 112 ? -12.306 5.910 4.285 1.00 98.50 112 VAL A CA 1
ATOM 838 C C . VAL A 1 112 ? -13.262 5.521 3.165 1.00 98.50 112 VAL A C 1
ATOM 840 O O . VAL A 1 112 ? -14.370 5.046 3.417 1.00 98.50 112 VAL A O 1
ATOM 843 N N . ARG A 1 113 ? -12.824 5.697 1.921 1.00 98.62 113 ARG A N 1
ATOM 844 C CA . ARG A 1 113 ? -13.577 5.337 0.722 1.00 98.62 113 ARG A CA 1
ATOM 845 C C . ARG A 1 113 ? -12.903 4.172 0.015 1.00 98.62 113 ARG A C 1
ATOM 847 O O . ARG A 1 113 ? -11.694 4.183 -0.206 1.00 98.62 113 ARG A O 1
ATOM 854 N N . PHE A 1 114 ? -13.706 3.192 -0.369 1.00 98.69 114 PHE A N 1
ATOM 855 C CA . PHE A 1 114 ? -13.287 2.035 -1.141 1.00 98.69 114 PHE A CA 1
ATOM 856 C C . PHE A 1 114 ? -13.808 2.174 -2.573 1.00 98.69 114 PHE A C 1
ATOM 858 O O . PHE A 1 114 ? -14.961 2.545 -2.793 1.00 98.69 114 PHE A O 1
ATOM 865 N N . ALA A 1 115 ? -12.952 1.904 -3.553 1.00 97.50 115 ALA A N 1
ATOM 866 C CA . ALA A 1 115 ? -13.269 2.035 -4.969 1.00 97.50 115 ALA A CA 1
ATOM 867 C C . ALA A 1 115 ? -12.730 0.843 -5.763 1.00 97.50 115 ALA A C 1
ATOM 869 O O . ALA A 1 115 ? -11.754 0.203 -5.367 1.00 97.50 115 ALA A O 1
ATOM 870 N N . VAL A 1 116 ? -13.362 0.569 -6.902 1.00 97.25 116 VAL A N 1
ATOM 871 C CA . VAL A 1 116 ? -12.946 -0.459 -7.864 1.00 97.25 116 VAL A CA 1
ATOM 872 C C . VAL A 1 116 ? -12.910 0.135 -9.261 1.00 97.25 116 VAL A C 1
ATOM 874 O O . VAL A 1 116 ? -13.610 1.113 -9.543 1.00 97.25 116 VAL A O 1
ATOM 877 N N . GLU A 1 117 ? -12.092 -0.435 -10.142 1.00 95.50 117 GLU A N 1
ATOM 878 C CA . GLU A 1 117 ? -12.214 -0.117 -11.561 1.00 95.50 117 GLU A CA 1
ATOM 879 C C . GLU A 1 117 ? -13.567 -0.606 -12.103 1.00 95.50 117 GLU A C 1
ATOM 881 O O . GLU A 1 117 ? -14.091 -1.627 -11.638 1.00 95.50 117 GLU A O 1
ATOM 886 N N . PRO A 1 118 ? -14.146 0.092 -13.098 1.00 91.44 118 PRO A N 1
ATOM 887 C CA . PRO A 1 118 ? -15.353 -0.368 -13.773 1.00 91.44 118 PRO A CA 1
ATOM 888 C C . PRO A 1 118 ? -15.229 -1.824 -14.232 1.00 91.44 118 PRO A C 1
ATOM 890 O O . PRO A 1 118 ? -14.157 -2.258 -14.647 1.00 91.44 118 PRO A O 1
ATOM 893 N N . GLU A 1 119 ? -16.333 -2.570 -14.147 1.00 87.56 119 GLU A N 1
ATOM 894 C CA . GLU A 1 119 ? -16.439 -3.973 -14.594 1.00 87.56 119 GLU A CA 1
ATOM 895 C C . GLU A 1 119 ? -15.558 -4.980 -13.827 1.00 87.56 119 GLU A C 1
ATOM 897 O O . GLU A 1 119 ? -15.603 -6.180 -14.099 1.00 87.56 119 GLU A O 1
ATOM 902 N N . THR A 1 120 ? -14.812 -4.529 -12.815 1.00 92.38 120 THR A N 1
ATOM 903 C CA . THR A 1 120 ? -14.026 -5.413 -11.953 1.00 92.38 120 THR A CA 1
ATOM 904 C C . THR A 1 120 ? -14.927 -6.148 -10.968 1.00 92.38 120 THR A C 1
ATOM 906 O O . THR A 1 120 ? -15.675 -5.540 -10.203 1.00 92.38 120 THR A O 1
ATOM 909 N N . MET A 1 121 ? -14.796 -7.473 -10.937 1.00 91.81 121 MET A N 1
ATOM 910 C CA . MET A 1 121 ? -15.422 -8.334 -9.937 1.00 91.81 121 MET A CA 1
ATOM 911 C C . MET A 1 121 ? -14.368 -8.792 -8.931 1.00 91.81 121 MET A C 1
ATOM 913 O O . MET A 1 121 ? -13.372 -9.409 -9.306 1.00 91.81 121 MET A O 1
ATOM 917 N N . ILE A 1 122 ? -14.599 -8.510 -7.650 1.00 92.81 122 ILE A N 1
ATOM 918 C CA . ILE A 1 122 ? -13.728 -8.947 -6.555 1.00 92.81 122 ILE A CA 1
ATOM 919 C C . ILE A 1 122 ? -14.366 -10.162 -5.880 1.00 92.81 122 ILE A C 1
ATOM 921 O O . ILE A 1 122 ? -15.478 -10.074 -5.359 1.00 92.81 122 ILE A O 1
ATOM 925 N N . ASP A 1 123 ? -13.653 -11.288 -5.859 1.00 93.19 123 ASP A N 1
ATOM 926 C CA . ASP A 1 123 ? -14.030 -12.433 -5.032 1.00 93.19 123 ASP A CA 1
ATOM 927 C C . ASP A 1 123 ? -13.720 -12.126 -3.565 1.00 93.19 123 ASP A C 1
ATOM 929 O O . ASP A 1 123 ? -12.568 -12.072 -3.138 1.00 93.19 123 ASP A O 1
ATOM 933 N N . THR A 1 124 ? -14.776 -11.902 -2.791 1.00 93.75 124 THR A N 1
ATOM 934 C CA . THR A 1 124 ? -14.693 -11.495 -1.385 1.00 93.75 124 THR A CA 1
ATOM 935 C C . THR A 1 124 ? -14.541 -12.669 -0.419 1.00 93.75 124 THR A C 1
ATOM 937 O O . THR A 1 124 ? -14.426 -12.456 0.790 1.00 93.75 124 THR A O 1
ATOM 940 N N . SER A 1 125 ? -14.543 -13.905 -0.929 1.00 92.88 125 SER A N 1
ATOM 941 C CA . SER A 1 125 ? -14.382 -15.119 -0.126 1.00 92.88 125 SER A CA 1
ATOM 942 C C . SER A 1 125 ? -12.920 -15.517 0.101 1.00 92.88 125 SER A C 1
ATOM 944 O O . SER A 1 125 ? -12.650 -16.410 0.901 1.00 92.88 125 SER A O 1
ATOM 946 N N . LEU A 1 126 ? -11.984 -14.845 -0.578 1.00 93.19 126 LEU A N 1
ATOM 947 C CA . LEU A 1 126 ? -10.567 -15.191 -0.581 1.00 93.19 126 LEU A CA 1
ATOM 948 C C . LEU A 1 126 ? -9.862 -14.849 0.734 1.00 93.19 126 LEU A C 1
ATOM 950 O O . LEU A 1 126 ? -9.968 -13.738 1.255 1.00 93.19 126 LEU A O 1
ATOM 954 N N . ASP A 1 127 ? -9.051 -15.791 1.206 1.00 93.06 127 ASP A N 1
ATOM 955 C CA . ASP A 1 127 ? -8.152 -15.583 2.337 1.00 93.06 127 ASP A CA 1
ATOM 956 C C . ASP A 1 127 ? -6.891 -14.843 1.897 1.00 93.06 127 ASP A C 1
ATOM 958 O O . ASP A 1 127 ? -6.384 -15.045 0.788 1.00 93.06 127 ASP A O 1
ATOM 962 N N . SER A 1 128 ? -6.375 -13.993 2.787 1.00 94.25 128 SER A N 1
ATOM 963 C CA . SER A 1 128 ? -5.133 -13.265 2.552 1.00 94.25 128 SER A CA 1
ATOM 964 C C . SER A 1 128 ? -3.902 -14.023 3.043 1.00 94.25 128 SER A C 1
ATOM 966 O O . SER A 1 128 ? -3.906 -14.537 4.162 1.00 94.25 128 SER A O 1
ATOM 968 N N . LEU A 1 129 ? -2.801 -13.941 2.299 1.00 94.00 129 LEU A N 1
ATOM 969 C CA . LEU A 1 129 ? -1.455 -14.284 2.762 1.00 94.00 129 LEU A CA 1
ATOM 970 C C . LEU A 1 129 ? -0.557 -13.040 2.769 1.00 94.00 129 LEU A C 1
ATOM 972 O O . LEU A 1 129 ? -0.412 -12.371 1.750 1.00 94.00 129 LEU A O 1
ATOM 976 N N . VAL A 1 130 ? 0.087 -12.743 3.898 1.00 93.31 130 VAL A N 1
ATOM 977 C CA . VAL A 1 130 ? 1.011 -11.602 4.001 1.00 93.31 130 VAL A CA 1
ATOM 978 C C . VAL A 1 130 ? 2.331 -11.907 3.287 1.00 93.31 130 VAL A C 1
ATOM 980 O O . VAL A 1 130 ? 3.004 -12.889 3.600 1.00 93.31 130 VAL A O 1
ATOM 983 N N . LEU A 1 131 ? 2.748 -11.025 2.377 1.00 88.31 131 LEU A N 1
ATOM 984 C CA . LEU A 1 131 ? 4.065 -11.058 1.746 1.00 88.31 131 LEU A CA 1
ATOM 985 C C . LEU A 1 131 ? 5.080 -10.241 2.553 1.00 88.31 131 LEU A C 1
ATOM 987 O O . LEU A 1 131 ? 4.943 -9.032 2.754 1.00 88.31 131 LEU A O 1
ATOM 991 N N . THR A 1 132 ? 6.155 -10.901 2.979 1.00 70.50 132 THR A N 1
ATOM 992 C CA . THR A 1 132 ? 7.200 -10.324 3.839 1.00 70.50 132 THR A CA 1
ATOM 993 C C . THR A 1 132 ? 8.410 -9.782 3.069 1.00 70.50 132 THR A C 1
ATOM 995 O O . THR A 1 132 ? 9.428 -9.469 3.680 1.00 70.50 132 THR A O 1
ATOM 998 N N . SER A 1 133 ? 8.323 -9.627 1.743 1.00 66.88 133 SER A N 1
ATOM 999 C CA . SER A 1 133 ? 9.437 -9.169 0.893 1.00 66.88 133 SER A CA 1
ATOM 1000 C C . SER A 1 133 ? 9.525 -7.642 0.725 1.00 66.88 133 SER A C 1
ATOM 1002 O O . SER A 1 133 ? 10.621 -7.107 0.598 1.00 66.88 133 SER A O 1
ATOM 1004 N N . GLU A 1 134 ? 8.412 -6.899 0.803 1.00 69.31 134 GLU A N 1
ATOM 1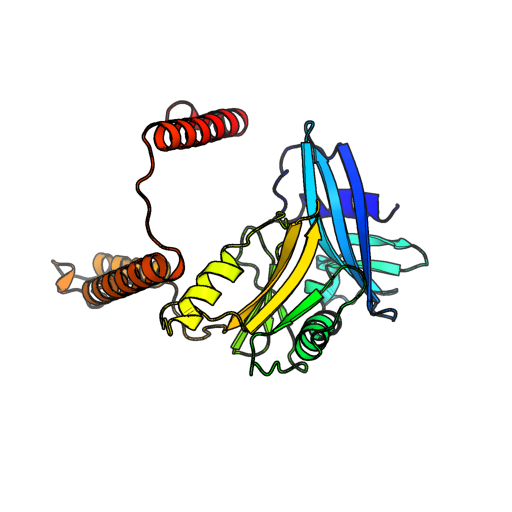005 C CA . GLU A 1 134 ? 8.397 -5.449 0.494 1.00 69.31 134 GLU A CA 1
ATOM 1006 C C . GLU A 1 134 ? 8.857 -4.525 1.635 1.00 69.31 134 GLU A C 1
ATOM 1008 O O . GLU A 1 134 ? 8.255 -4.513 2.699 1.00 69.31 134 GLU A O 1
ATOM 1013 N N . GLN A 1 135 ? 9.875 -3.689 1.419 1.00 65.38 135 GLN A N 1
ATOM 1014 C CA . GLN A 1 135 ? 10.522 -2.932 2.505 1.00 65.38 135 GLN A CA 1
ATOM 1015 C C . GLN A 1 135 ? 9.651 -1.843 3.163 1.00 65.38 135 GLN A C 1
ATOM 1017 O O . GLN A 1 135 ? 9.744 -1.650 4.373 1.00 65.38 135 GLN A O 1
ATOM 1022 N N . SER A 1 136 ? 8.810 -1.134 2.404 1.00 78.38 136 SER A N 1
ATOM 1023 C CA . SER A 1 136 ? 8.088 0.060 2.885 1.00 78.38 136 SER A CA 1
ATOM 1024 C C . SER A 1 136 ? 6.592 -0.144 3.135 1.00 78.38 136 SER A C 1
ATOM 1026 O O . SER A 1 136 ? 5.963 0.692 3.779 1.00 78.38 136 SER A O 1
ATOM 1028 N N . ASN A 1 137 ? 6.018 -1.251 2.662 1.00 88.75 137 ASN A N 1
ATOM 1029 C CA . ASN A 1 137 ? 4.577 -1.501 2.673 1.00 88.75 137 ASN A CA 1
ATOM 1030 C C . ASN A 1 137 ? 4.258 -2.912 3.178 1.00 88.75 137 ASN A C 1
ATOM 1032 O O . ASN A 1 137 ? 5.141 -3.715 3.486 1.00 88.75 137 ASN A O 1
ATOM 1036 N N . THR A 1 138 ? 2.972 -3.219 3.320 1.00 93.31 138 THR A N 1
ATOM 1037 C CA . THR A 1 138 ? 2.510 -4.588 3.580 1.00 93.31 138 THR A CA 1
ATOM 1038 C C . THR A 1 138 ? 1.628 -5.028 2.432 1.00 93.31 138 THR A C 1
ATOM 1040 O O . THR A 1 138 ? 0.630 -4.373 2.156 1.00 93.31 138 THR A O 1
ATOM 1043 N N . SER A 1 139 ? 1.993 -6.130 1.785 1.00 95.19 139 SER A N 1
ATOM 1044 C CA . SER A 1 139 ? 1.239 -6.667 0.656 1.00 95.19 139 SER A CA 1
ATOM 1045 C C . SER A 1 139 ? 0.532 -7.948 1.064 1.00 95.19 139 SER A C 1
ATOM 1047 O O . SER A 1 139 ? 1.130 -8.813 1.705 1.00 95.19 139 SER A O 1
ATOM 1049 N N . LEU A 1 140 ? -0.746 -8.051 0.716 1.00 95.94 140 LEU A N 1
ATOM 1050 C CA . LEU A 1 140 ? -1.581 -9.221 0.944 1.00 95.94 140 LEU A CA 1
ATOM 1051 C C . LEU A 1 140 ? -1.880 -9.891 -0.386 1.00 95.94 140 LEU A C 1
ATOM 1053 O O . LEU A 1 140 ? -2.383 -9.244 -1.299 1.00 95.94 140 LEU A O 1
ATOM 1057 N N . LEU A 1 141 ? -1.612 -11.183 -0.482 1.00 95.25 141 LEU A N 1
ATOM 1058 C CA . LEU A 1 141 ? -2.048 -11.998 -1.601 1.00 95.25 141 LEU A CA 1
ATOM 1059 C C . LEU A 1 141 ? -3.450 -12.527 -1.327 1.00 95.25 141 LEU A C 1
ATOM 1061 O O . LEU A 1 141 ? -3.661 -13.108 -0.270 1.00 95.25 141 LEU A O 1
ATOM 1065 N N . PHE A 1 142 ? -4.374 -12.375 -2.267 1.00 94.31 142 PHE A N 1
ATOM 1066 C CA . PHE A 1 142 ? -5.716 -12.945 -2.193 1.00 94.31 142 PHE A CA 1
ATOM 1067 C C . PHE A 1 142 ? -5.902 -13.965 -3.317 1.00 94.31 142 PHE A C 1
ATOM 1069 O O . PHE A 1 142 ? -5.862 -13.622 -4.503 1.00 94.31 142 PHE A O 1
ATOM 1076 N N . GLY A 1 143 ? -6.107 -15.230 -2.941 1.00 88.06 143 GLY A N 1
ATOM 1077 C CA . GLY A 1 143 ? -6.208 -16.334 -3.897 1.00 88.06 143 GLY A CA 1
ATOM 1078 C C . GLY A 1 143 ? -4.935 -16.482 -4.735 1.00 88.06 143 GLY A C 1
ATOM 1079 O O . GLY A 1 143 ? -3.837 -16.517 -4.192 1.00 88.06 143 GLY A O 1
ATOM 1080 N N . GLU A 1 144 ? -5.076 -16.573 -6.059 1.00 84.44 144 GLU A N 1
ATOM 1081 C CA . GLU A 1 144 ? -3.928 -16.696 -6.975 1.00 84.44 144 GLU A CA 1
ATOM 1082 C C . GLU A 1 144 ? -3.673 -15.447 -7.828 1.00 84.44 144 GLU A C 1
ATOM 1084 O O . GLU A 1 144 ? -2.623 -15.354 -8.458 1.00 84.44 144 GLU A O 1
ATOM 1089 N N . ASN A 1 145 ? -4.609 -14.490 -7.836 1.00 85.75 145 ASN A N 1
ATOM 1090 C CA . ASN A 1 145 ? -4.659 -13.430 -8.848 1.00 85.75 145 ASN A CA 1
ATOM 1091 C C . ASN A 1 145 ? -4.793 -12.016 -8.268 1.00 85.75 145 ASN A C 1
ATOM 1093 O O . ASN A 1 145 ? -4.797 -11.063 -9.040 1.00 85.75 145 ASN A O 1
ATOM 1097 N N . GLY A 1 146 ? -4.917 -11.846 -6.950 1.00 93.44 146 GLY A N 1
ATOM 1098 C CA . GLY A 1 146 ? -5.040 -10.530 -6.320 1.00 93.44 146 GLY A CA 1
ATOM 1099 C C . GLY A 1 146 ? -3.859 -10.225 -5.411 1.00 93.44 146 GLY A C 1
ATOM 1100 O O . GLY A 1 146 ? -3.467 -11.064 -4.602 1.00 93.44 146 GLY A O 1
ATOM 1101 N N . ILE A 1 147 ? -3.316 -9.014 -5.502 1.00 95.12 147 ILE A N 1
ATOM 1102 C CA . ILE A 1 147 ? -2.361 -8.483 -4.527 1.00 95.12 147 ILE A CA 1
ATOM 1103 C C . ILE A 1 147 ? -2.816 -7.102 -4.058 1.00 95.12 147 ILE A C 1
ATOM 1105 O O . ILE A 1 147 ? -2.983 -6.188 -4.859 1.00 95.12 147 ILE A O 1
ATOM 1109 N N . LEU A 1 148 ? -3.040 -6.955 -2.753 1.00 97.00 148 LEU A N 1
ATOM 1110 C CA . LEU A 1 148 ? -3.381 -5.693 -2.105 1.00 97.00 148 LEU A CA 1
ATOM 1111 C C . LEU A 1 148 ? -2.141 -5.120 -1.432 1.00 97.00 148 LEU A C 1
ATOM 1113 O O . LEU A 1 148 ? -1.702 -5.628 -0.401 1.00 97.00 148 LEU A O 1
ATOM 1117 N N . LYS A 1 149 ? -1.606 -4.037 -1.983 1.00 96.50 149 LYS A N 1
ATOM 1118 C CA . LYS A 1 149 ? -0.515 -3.272 -1.387 1.00 96.50 149 LYS A CA 1
ATOM 1119 C C . LYS A 1 149 ? -1.089 -2.225 -0.440 1.00 96.50 149 LYS A C 1
ATOM 1121 O O . LYS A 1 149 ? -1.766 -1.301 -0.879 1.00 96.50 149 LYS A O 1
ATOM 1126 N N . VAL A 1 150 ? -0.820 -2.361 0.854 1.00 97.75 150 VAL A N 1
ATOM 1127 C CA . VAL A 1 150 ? -1.257 -1.429 1.902 1.00 97.75 150 VAL A CA 1
ATOM 1128 C C . VAL A 1 150 ? -0.117 -0.477 2.245 1.00 97.75 150 VAL A C 1
ATOM 1130 O O . VAL A 1 150 ? 0.940 -0.903 2.727 1.00 97.75 150 VAL A O 1
ATOM 1133 N N . PHE A 1 151 ? -0.334 0.821 2.018 1.00 97.00 151 PHE A N 1
ATOM 1134 C CA . PHE A 1 151 ? 0.676 1.851 2.247 1.00 97.00 151 PHE A CA 1
ATOM 1135 C C . PHE A 1 151 ? 0.810 2.160 3.732 1.00 97.00 151 PHE A C 1
ATOM 1137 O O . PHE A 1 151 ? -0.109 2.693 4.351 1.00 97.00 151 PHE A O 1
ATOM 1144 N N . ARG A 1 152 ? 1.955 1.832 4.336 1.00 96.44 152 ARG A N 1
ATOM 1145 C CA . ARG A 1 152 ? 2.138 2.016 5.787 1.00 96.44 152 ARG A CA 1
ATOM 1146 C C . ARG A 1 152 ? 2.413 3.457 6.184 1.00 96.44 152 ARG A C 1
ATOM 1148 O O . ARG A 1 152 ? 2.051 3.842 7.288 1.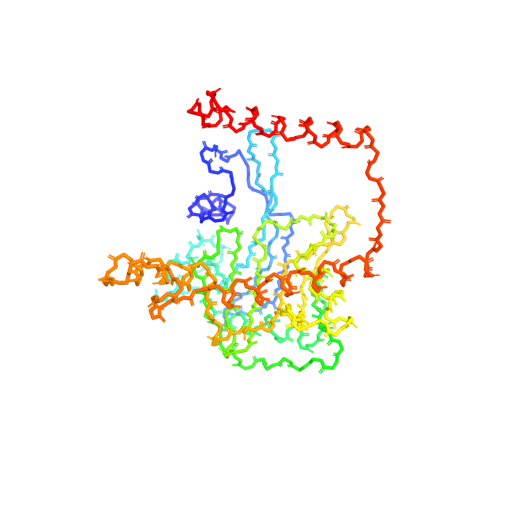00 96.44 152 ARG A O 1
ATOM 1155 N N . ARG A 1 153 ? 2.995 4.253 5.290 1.00 96.00 153 ARG A N 1
ATOM 1156 C CA . ARG A 1 153 ? 3.208 5.697 5.448 1.00 96.00 153 ARG A CA 1
ATOM 1157 C C . ARG A 1 153 ? 2.564 6.414 4.256 1.00 96.00 153 ARG A C 1
ATOM 1159 O O . ARG A 1 153 ? 3.253 6.667 3.270 1.00 96.00 153 ARG A O 1
ATOM 1166 N N . PRO A 1 154 ? 1.237 6.630 4.278 1.00 95.50 154 PRO A N 1
ATOM 1167 C CA . PRO A 1 154 ? 0.544 7.272 3.170 1.00 95.50 154 PRO A CA 1
ATOM 1168 C C . PRO A 1 154 ? 0.898 8.764 3.090 1.00 95.50 154 PRO A C 1
ATOM 1170 O O . PRO A 1 154 ? 0.996 9.447 4.112 1.00 95.50 154 PRO A O 1
ATOM 1173 N N . SER A 1 155 ? 1.054 9.272 1.868 1.00 93.25 155 SER A N 1
ATOM 1174 C CA . SER A 1 155 ? 1.405 10.671 1.591 1.00 93.25 155 SER A CA 1
ATOM 1175 C C . SER A 1 155 ? 0.242 11.383 0.896 1.00 93.25 155 SER A C 1
ATOM 1177 O O . SER A 1 155 ? -0.301 10.820 -0.055 1.00 93.25 155 SER A O 1
ATOM 1179 N N . PRO A 1 156 ? -0.143 12.604 1.317 1.00 95.94 156 PRO A N 1
ATOM 1180 C CA . PRO A 1 156 ? -1.236 13.320 0.672 1.00 95.94 156 PRO A CA 1
ATOM 1181 C C . PRO A 1 156 ? -0.911 13.763 -0.755 1.00 95.94 156 PRO A C 1
ATOM 1183 O O . PRO A 1 156 ? 0.148 14.344 -1.004 1.00 95.94 156 PRO A O 1
ATOM 1186 N N . GLY A 1 157 ? -1.874 13.583 -1.657 1.00 95.31 157 GLY A N 1
ATOM 1187 C CA . GLY A 1 157 ? -1.768 13.917 -3.072 1.00 95.31 157 GLY A CA 1
ATOM 1188 C C . GLY A 1 157 ? -1.678 12.685 -3.983 1.00 95.31 157 GLY A C 1
ATOM 1189 O O . GLY A 1 157 ? -2.022 11.576 -3.565 1.00 95.31 157 GLY A O 1
ATOM 1190 N N . PRO A 1 158 ? -1.237 12.899 -5.235 1.00 92.69 158 PRO A N 1
ATOM 1191 C CA . PRO A 1 158 ? -1.094 11.850 -6.233 1.00 92.69 158 PRO A CA 1
ATOM 1192 C C . PRO A 1 158 ? -0.291 10.647 -5.748 1.00 92.69 158 PRO A C 1
ATOM 1194 O O . PRO A 1 158 ? 0.753 10.803 -5.108 1.00 92.69 158 PRO A O 1
ATOM 1197 N N . ASN A 1 159 ? -0.756 9.444 -6.082 1.00 95.81 159 ASN A N 1
ATOM 1198 C CA . ASN A 1 159 ? -0.049 8.207 -5.761 1.00 95.81 159 ASN A CA 1
ATOM 1199 C C . ASN A 1 159 ? 0.373 7.497 -7.058 1.00 95.81 159 ASN A C 1
ATOM 1201 O O . ASN A 1 159 ? -0.491 6.954 -7.752 1.00 95.81 159 ASN A O 1
ATOM 1205 N N . PRO A 1 160 ? 1.678 7.457 -7.386 1.00 93.50 160 PRO A N 1
ATOM 1206 C CA . PRO A 1 160 ? 2.147 6.882 -8.644 1.00 93.50 160 PRO A CA 1
ATOM 1207 C C . PRO A 1 160 ? 1.886 5.374 -8.753 1.00 93.50 160 PRO A C 1
ATOM 1209 O O . PRO A 1 160 ? 1.681 4.893 -9.862 1.00 93.50 160 PRO A O 1
ATOM 1212 N N . ASP A 1 161 ? 1.812 4.640 -7.635 1.00 93.06 161 ASP A N 1
ATOM 1213 C CA . ASP A 1 161 ? 1.499 3.202 -7.639 1.00 93.06 161 ASP A CA 1
ATOM 1214 C C . ASP A 1 161 ? 0.039 2.919 -8.041 1.00 93.06 161 ASP A C 1
ATOM 1216 O O . ASP A 1 161 ? -0.283 1.793 -8.414 1.00 93.06 161 ASP A O 1
ATOM 1220 N N . LEU A 1 162 ? -0.843 3.924 -7.986 1.00 96.38 162 LEU A N 1
ATOM 1221 C CA . LEU A 1 162 ? -2.192 3.856 -8.548 1.00 96.38 162 LEU A CA 1
ATOM 1222 C C . LEU A 1 162 ? -2.255 4.528 -9.923 1.00 96.38 162 LEU A C 1
ATOM 1224 O O . LEU A 1 162 ? -2.706 3.921 -10.889 1.00 96.38 162 LEU A O 1
ATOM 1228 N N . GLU A 1 163 ? -1.831 5.788 -10.014 1.00 96.12 163 GLU A N 1
ATOM 1229 C CA . GLU A 1 163 ? -2.076 6.638 -11.181 1.00 96.12 163 GLU A CA 1
ATOM 1230 C C . GLU A 1 163 ? -1.371 6.144 -12.438 1.00 96.12 163 GLU A C 1
ATOM 1232 O O . GLU A 1 163 ? -1.991 6.097 -13.502 1.00 96.12 163 GLU A O 1
ATOM 1237 N N . VAL A 1 164 ? -0.105 5.736 -12.317 1.00 96.31 164 VAL A N 1
ATOM 1238 C CA . VAL A 1 164 ? 0.687 5.303 -13.469 1.00 96.31 164 VAL A CA 1
ATOM 1239 C C . VAL A 1 164 ? 0.163 3.975 -14.025 1.00 96.31 164 VAL A C 1
ATOM 1241 O O . VAL A 1 164 ? -0.221 3.958 -15.197 1.00 96.31 164 VAL A O 1
ATOM 1244 N N . PRO A 1 165 ? 0.041 2.881 -13.240 1.00 95.56 165 PRO A N 1
ATOM 1245 C CA . PRO A 1 165 ? -0.503 1.626 -13.759 1.00 95.56 165 PRO A CA 1
ATOM 1246 C C . PRO A 1 165 ? -1.922 1.777 -14.306 1.00 95.56 165 PRO A C 1
ATOM 1248 O O . PRO A 1 165 ? -2.257 1.173 -15.322 1.00 95.56 165 PRO A O 1
ATOM 1251 N N . ARG A 1 166 ? -2.750 2.616 -13.675 1.00 95.69 166 ARG A N 1
ATOM 1252 C CA . ARG A 1 166 ? -4.111 2.900 -14.136 1.00 95.69 166 ARG A CA 1
ATOM 1253 C C . ARG A 1 166 ? -4.138 3.597 -15.493 1.00 95.69 166 ARG A C 1
ATOM 1255 O O . ARG A 1 166 ? -4.924 3.214 -16.356 1.00 95.69 166 ARG A O 1
ATOM 1262 N N . ALA A 1 167 ? -3.322 4.634 -15.680 1.00 96.38 167 ALA A N 1
ATOM 1263 C CA . ALA A 1 167 ? -3.261 5.373 -16.937 1.00 96.38 167 ALA A CA 1
ATOM 1264 C C . ALA A 1 167 ? -2.750 4.484 -18.079 1.00 96.38 167 ALA A C 1
ATOM 1266 O O . ALA A 1 167 ? -3.368 4.425 -19.139 1.00 96.38 167 ALA A O 1
ATOM 1267 N N . LEU A 1 168 ? -1.693 3.712 -17.819 1.00 96.50 168 LEU A N 1
ATOM 1268 C CA . LEU A 1 168 ? -1.126 2.763 -18.776 1.00 96.50 168 LEU A CA 1
ATOM 1269 C C . LEU A 1 168 ? -2.114 1.641 -19.137 1.00 96.50 168 LEU A C 1
ATOM 1271 O O . LEU A 1 168 ? -2.273 1.308 -20.309 1.00 96.50 168 LEU A O 1
ATOM 1275 N N . ALA A 1 169 ? -2.845 1.100 -18.158 1.00 94.00 169 ALA A N 1
ATOM 1276 C CA . ALA A 1 169 ? -3.876 0.093 -18.409 1.00 94.00 169 ALA A CA 1
ATOM 1277 C C . ALA A 1 169 ? -5.015 0.625 -19.298 1.00 94.00 169 ALA A C 1
ATOM 1279 O O . ALA A 1 169 ? -5.518 -0.102 -20.152 1.00 94.00 169 ALA A O 1
ATOM 1280 N N . ARG A 1 170 ? -5.398 1.902 -19.155 1.00 93.94 170 ARG A N 1
ATOM 1281 C CA . ARG A 1 170 ? -6.422 2.547 -20.002 1.00 93.94 170 ARG A CA 1
ATOM 1282 C C . ARG A 1 170 ? -5.988 2.730 -21.454 1.00 93.94 170 ARG A C 1
ATOM 1284 O O . ARG A 1 170 ? -6.848 2.743 -22.328 1.00 93.94 170 ARG A O 1
ATOM 1291 N N . LEU A 1 171 ? -4.685 2.838 -21.704 1.00 95.88 171 LEU A N 1
ATOM 1292 C CA . LEU A 1 171 ? -4.109 2.814 -23.052 1.00 95.88 171 LEU A CA 1
ATOM 1293 C C . LEU A 1 171 ? -3.965 1.385 -23.610 1.00 95.88 171 LEU A C 1
ATOM 1295 O O . LEU A 1 171 ? -3.549 1.204 -24.749 1.00 95.88 171 LEU A O 1
ATOM 1299 N N . GLY A 1 172 ? -4.326 0.356 -22.834 1.00 93.94 172 GLY A N 1
ATOM 1300 C CA . GLY A 1 172 ? -4.202 -1.045 -23.235 1.00 93.94 172 GLY A CA 1
ATOM 1301 C C . GLY A 1 172 ? -2.791 -1.614 -23.068 1.00 93.94 172 GLY A C 1
ATOM 1302 O O . GLY A 1 172 ? -2.472 -2.636 -23.678 1.00 93.94 172 GLY A O 1
ATOM 1303 N N . SER A 1 173 ? -1.942 -0.977 -22.252 1.00 93.69 173 SER A N 1
ATOM 1304 C CA . SER A 1 173 ? -0.581 -1.454 -22.007 1.00 93.69 173 SER A CA 1
ATOM 1305 C C . SER A 1 173 ? -0.587 -2.840 -21.359 1.00 93.69 173 SER A C 1
ATOM 1307 O O . SER A 1 173 ? -1.273 -3.091 -20.368 1.00 93.69 173 SER A O 1
ATOM 1309 N N . ARG A 1 174 ? 0.223 -3.748 -21.907 1.00 91.75 174 ARG A N 1
ATOM 1310 C CA . ARG A 1 174 ? 0.381 -5.137 -21.433 1.00 91.75 174 ARG A CA 1
ATOM 1311 C C . ARG A 1 174 ? 1.534 -5.329 -20.443 1.00 91.75 174 ARG A C 1
ATOM 1313 O O . ARG A 1 174 ? 1.770 -6.448 -19.997 1.00 91.75 174 ARG A O 1
ATOM 1320 N N . HIS A 1 175 ? 2.277 -4.261 -20.146 1.00 92.94 175 HIS A N 1
ATOM 1321 C CA . HIS A 1 175 ? 3.522 -4.305 -19.362 1.00 92.94 175 HIS A CA 1
ATOM 1322 C C . HIS A 1 175 ? 3.345 -3.907 -17.899 1.00 92.94 175 HIS A C 1
ATOM 1324 O O . HIS A 1 175 ? 4.314 -3.882 -17.143 1.00 92.94 175 HIS A O 1
ATOM 1330 N N . VAL A 1 176 ? 2.116 -3.600 -17.488 1.00 91.62 176 VAL A N 1
ATOM 1331 C CA . VAL A 1 176 ? 1.777 -3.271 -16.104 1.00 91.62 176 VAL A CA 1
ATOM 1332 C C . VAL A 1 176 ? 0.651 -4.164 -15.609 1.00 91.62 176 VAL A C 1
ATOM 1334 O O . VAL A 1 176 ? -0.246 -4.532 -16.365 1.00 91.62 176 VAL A O 1
ATOM 1337 N N . ALA A 1 177 ? 0.684 -4.501 -14.322 1.00 90.50 177 ALA A N 1
ATOM 1338 C CA . ALA A 1 177 ? -0.459 -5.123 -13.674 1.00 90.50 177 ALA A CA 1
ATOM 1339 C C . ALA A 1 177 ? -1.540 -4.049 -13.464 1.00 90.50 177 ALA A C 1
ATOM 1341 O O . ALA A 1 177 ? -1.287 -3.089 -12.727 1.00 90.50 177 ALA A O 1
ATOM 1342 N N . PRO A 1 178 ? -2.725 -4.173 -14.088 1.00 90.31 178 PRO A N 1
ATOM 1343 C CA . PRO A 1 178 ? -3.765 -3.174 -13.929 1.00 90.31 178 PRO A CA 1
ATOM 1344 C C . PRO A 1 178 ? -4.264 -3.166 -12.475 1.00 90.31 178 PRO A C 1
ATOM 1346 O O . PRO A 1 178 ? -4.412 -4.241 -11.868 1.00 90.31 178 PRO A O 1
ATOM 1349 N N . PRO A 1 179 ? -4.530 -1.976 -11.909 1.00 95.44 179 PRO A N 1
ATOM 1350 C CA . PRO A 1 179 ? -5.236 -1.882 -10.647 1.00 95.44 179 PRO A CA 1
ATOM 1351 C C . PRO A 1 179 ? -6.672 -2.377 -10.837 1.00 95.44 179 PRO A C 1
ATOM 1353 O O . PRO A 1 179 ? -7.308 -2.138 -11.858 1.00 95.44 179 PRO A O 1
ATOM 1356 N N . LEU A 1 180 ? -7.162 -3.089 -9.835 1.00 96.25 180 LEU A N 1
ATOM 1357 C CA . LEU A 1 180 ? -8.519 -3.619 -9.722 1.00 96.25 180 LEU A CA 1
ATOM 1358 C C . LEU A 1 180 ? -9.369 -2.735 -8.800 1.00 96.25 180 LEU A C 1
ATOM 1360 O O . LEU A 1 180 ? -10.578 -2.610 -8.974 1.00 96.25 180 LEU A O 1
ATOM 1364 N N . GLY A 1 181 ? -8.736 -2.099 -7.815 1.00 97.25 181 GLY A N 1
ATOM 1365 C CA . GLY A 1 181 ? -9.390 -1.191 -6.885 1.00 97.25 181 GLY A CA 1
ATOM 1366 C C . GLY A 1 181 ? -8.407 -0.532 -5.932 1.00 97.25 181 GLY A C 1
ATOM 1367 O O . GLY A 1 181 ? -7.218 -0.846 -5.921 1.00 97.25 181 GLY A O 1
ATOM 1368 N N . TRP A 1 182 ? -8.892 0.407 -5.132 1.00 98.31 182 TRP A N 1
ATOM 1369 C CA . TRP A 1 182 ? -8.072 1.126 -4.167 1.00 98.31 182 TRP A CA 1
ATOM 1370 C C . TRP A 1 182 ? -8.893 1.584 -2.964 1.00 98.31 182 TRP A C 1
ATOM 1372 O O . TRP A 1 182 ? -10.125 1.620 -2.982 1.00 98.31 182 TRP A O 1
ATOM 1382 N N . VAL A 1 183 ? -8.180 1.914 -1.894 1.00 98.62 183 VAL A N 1
ATOM 1383 C CA . VAL A 1 183 ? -8.724 2.561 -0.700 1.00 98.62 183 VAL A CA 1
ATOM 1384 C C . VAL A 1 183 ? -8.114 3.944 -0.620 1.00 98.62 183 VAL A C 1
ATOM 1386 O O . VAL A 1 183 ? -6.907 4.093 -0.809 1.00 98.62 183 VAL A O 1
ATOM 1389 N N . GLU A 1 184 ? -8.918 4.950 -0.317 1.00 98.25 184 GLU A N 1
ATOM 1390 C CA . GLU A 1 184 ? -8.464 6.328 -0.180 1.00 98.25 184 GLU A CA 1
ATOM 1391 C C . GLU A 1 184 ? -9.120 7.032 1.006 1.00 98.25 184 GLU A C 1
ATOM 1393 O O . GLU A 1 184 ? -10.138 6.603 1.551 1.00 98.25 184 GLU A O 1
ATOM 1398 N N . THR A 1 185 ? -8.508 8.134 1.412 1.00 98.19 185 THR A N 1
ATOM 1399 C CA . THR A 1 185 ? -9.053 9.078 2.383 1.00 98.19 185 THR A CA 1
ATOM 1400 C C . THR A 1 185 ? -8.645 10.498 1.999 1.00 98.19 185 THR A C 1
ATOM 1402 O O . THR A 1 185 ? -7.991 10.708 0.977 1.00 98.19 185 THR A O 1
ATOM 1405 N N . THR A 1 186 ? -8.996 11.474 2.829 1.00 97.31 186 THR A N 1
ATOM 1406 C CA . THR A 1 186 ? -8.554 12.861 2.688 1.00 97.31 186 THR A CA 1
ATOM 1407 C C . THR A 1 186 ? -7.631 13.221 3.846 1.00 97.31 186 THR A C 1
ATOM 1409 O O . THR A 1 186 ? -8.042 13.184 5.004 1.00 97.31 186 THR A O 1
ATOM 1412 N N . MET A 1 187 ? -6.391 13.610 3.546 1.00 95.25 187 MET A N 1
ATOM 1413 C CA . MET A 1 187 ? -5.432 14.129 4.528 1.00 95.25 187 MET A CA 1
ATOM 1414 C C . MET A 1 187 ? -4.941 15.504 4.082 1.00 95.25 187 MET A C 1
ATOM 1416 O O . MET A 1 187 ? -4.591 15.698 2.922 1.00 95.25 187 MET A O 1
ATOM 1420 N N . ASP A 1 188 ? -4.935 16.476 4.996 1.00 94.19 188 ASP A N 1
ATOM 1421 C CA . ASP A 1 188 ? -4.563 17.872 4.712 1.00 94.19 188 ASP A CA 1
ATOM 1422 C C . ASP A 1 188 ? -5.300 18.462 3.489 1.00 94.19 188 ASP A C 1
ATOM 1424 O O . ASP A 1 188 ? -4.713 19.153 2.657 1.00 94.19 188 ASP A O 1
ATOM 1428 N N . GLY A 1 189 ? -6.588 18.129 3.338 1.00 95.31 189 GLY A N 1
ATOM 1429 C CA . GLY A 1 189 ? -7.425 18.583 2.221 1.00 95.31 189 GLY A CA 1
ATOM 1430 C C . GLY A 1 189 ? -7.107 17.946 0.861 1.00 95.31 189 GLY A C 1
ATOM 1431 O O . GLY A 1 189 ? -7.708 18.337 -0.136 1.00 95.31 189 GLY A O 1
ATOM 1432 N N . ARG A 1 190 ? -6.192 16.972 0.798 1.00 96.62 190 ARG A N 1
ATOM 1433 C CA . ARG A 1 190 ? -5.818 16.253 -0.427 1.00 96.62 190 ARG A CA 1
ATOM 1434 C C . ARG A 1 190 ? -6.247 14.793 -0.350 1.00 96.62 190 ARG A C 1
ATOM 1436 O O . ARG A 1 190 ? -6.219 14.196 0.724 1.00 96.62 190 ARG A O 1
ATOM 1443 N N . ALA A 1 191 ? -6.627 14.227 -1.495 1.00 96.00 191 ALA A N 1
ATOM 1444 C CA . ALA A 1 191 ? -6.863 12.794 -1.609 1.00 96.00 191 ALA A CA 1
ATOM 1445 C C . ALA A 1 191 ? -5.567 12.035 -1.302 1.00 96.00 191 ALA A C 1
ATOM 1447 O O . ALA A 1 191 ? -4.485 12.455 -1.709 1.00 96.00 191 ALA A O 1
ATOM 1448 N N . THR A 1 192 ? -5.688 10.931 -0.578 1.00 98.12 192 THR A N 1
ATOM 1449 C CA . THR A 1 192 ? -4.566 10.118 -0.126 1.00 98.12 192 THR A CA 1
ATOM 1450 C C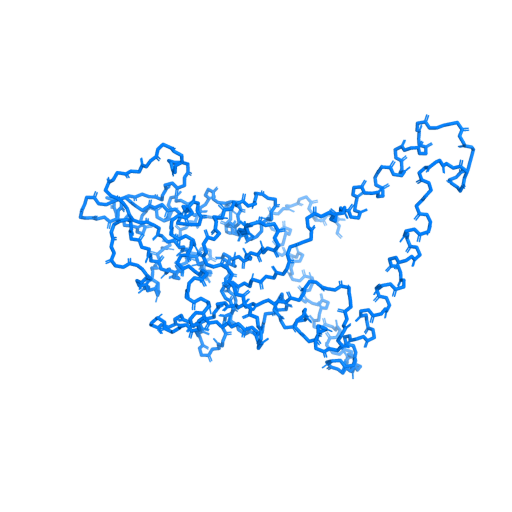 . THR A 1 192 ? -4.905 8.656 -0.326 1.00 98.12 192 THR A C 1
ATOM 1452 O O . THR A 1 192 ? -5.822 8.136 0.311 1.00 98.12 192 THR A O 1
ATOM 1455 N N . VAL A 1 193 ? -4.143 7.977 -1.179 1.00 98.44 193 VAL A N 1
ATOM 1456 C CA . VAL A 1 193 ? -4.309 6.538 -1.398 1.00 98.44 193 VAL A CA 1
ATOM 1457 C C . VAL A 1 193 ? -3.714 5.765 -0.220 1.00 98.44 193 VAL A C 1
ATOM 1459 O O . VAL A 1 193 ? -2.568 5.972 0.180 1.00 98.44 193 VAL A O 1
ATOM 1462 N N . LEU A 1 194 ? -4.517 4.861 0.328 1.00 98.44 194 LEU A N 1
ATOM 1463 C CA . LEU A 1 194 ? -4.234 4.038 1.498 1.00 98.44 194 LEU A CA 1
ATOM 1464 C C . LEU A 1 194 ? -3.853 2.602 1.128 1.00 98.44 194 LEU A C 1
ATOM 1466 O O . LEU A 1 194 ? -3.016 1.995 1.799 1.00 98.44 194 LEU A O 1
ATOM 1470 N N . ALA A 1 195 ? -4.441 2.058 0.064 1.00 98.25 195 ALA A N 1
ATOM 1471 C CA . ALA A 1 195 ? -4.077 0.755 -0.476 1.00 98.25 195 ALA A CA 1
ATOM 1472 C C . ALA A 1 195 ? -4.481 0.632 -1.950 1.00 98.25 195 ALA A C 1
ATOM 1474 O O . ALA A 1 195 ? -5.429 1.289 -2.375 1.00 98.25 195 ALA A O 1
ATOM 1475 N N . VAL A 1 196 ? -3.801 -0.230 -2.705 1.00 97.88 196 VAL A N 1
ATOM 1476 C CA . VAL A 1 196 ? -4.123 -0.550 -4.107 1.00 97.88 196 VAL A CA 1
ATOM 1477 C C . VAL A 1 196 ? -4.193 -2.062 -4.268 1.00 97.88 196 VAL A C 1
ATOM 1479 O O . VAL A 1 196 ? -3.253 -2.769 -3.905 1.00 97.88 196 VAL A O 1
ATOM 1482 N N . LEU A 1 197 ? -5.317 -2.554 -4.782 1.00 97.25 197 LEU A N 1
ATOM 1483 C CA . LEU A 1 197 ? -5.509 -3.933 -5.211 1.00 97.25 197 LEU A CA 1
ATOM 1484 C C . LEU A 1 197 ? -5.182 -4.015 -6.700 1.00 97.25 197 LEU A C 1
ATOM 1486 O O . LEU A 1 197 ? -5.796 -3.301 -7.487 1.00 97.25 197 LEU A O 1
ATOM 1490 N N . SER A 1 198 ? -4.279 -4.908 -7.087 1.00 95.38 198 SER A N 1
ATOM 1491 C CA . SER A 1 198 ? -3.899 -5.148 -8.483 1.00 95.38 198 SER A CA 1
ATOM 1492 C C . SER A 1 198 ? -3.894 -6.637 -8.803 1.00 95.38 198 SER A C 1
ATOM 1494 O O . SER A 1 198 ? -3.937 -7.489 -7.910 1.00 95.38 198 SER A O 1
ATOM 1496 N N . THR A 1 199 ? -3.810 -6.954 -10.094 1.00 91.81 199 THR A N 1
ATOM 1497 C CA . THR A 1 199 ? -3.616 -8.338 -10.543 1.00 91.81 199 THR A CA 1
ATOM 1498 C C . THR A 1 199 ? -2.254 -8.865 -10.078 1.00 91.81 199 THR A C 1
ATOM 1500 O O . THR A 1 199 ? -1.228 -8.216 -10.281 1.00 91.81 199 THR A O 1
ATOM 1503 N N . TYR A 1 200 ? -2.224 -10.052 -9.475 1.00 89.94 200 TYR A N 1
ATOM 1504 C CA . TYR A 1 200 ? -0.997 -10.755 -9.109 1.00 89.94 200 TYR A CA 1
ATOM 1505 C C . TYR A 1 200 ? -0.564 -11.717 -10.219 1.00 89.94 200 TYR A C 1
ATOM 1507 O O . TYR A 1 200 ? -1.354 -12.527 -10.699 1.00 89.94 200 TYR A O 1
ATOM 1515 N N . LEU A 1 201 ? 0.710 -11.653 -10.611 1.00 86.62 201 LEU A N 1
ATOM 1516 C CA . LEU A 1 201 ? 1.283 -12.494 -11.664 1.00 86.62 201 LEU A CA 1
ATOM 1517 C C . LEU A 1 201 ? 2.033 -13.681 -11.047 1.00 86.62 201 LEU A C 1
ATOM 1519 O O . LEU A 1 201 ? 3.253 -13.657 -10.904 1.00 86.62 201 LEU A O 1
ATOM 1523 N N . ARG A 1 202 ? 1.299 -14.735 -10.678 1.00 81.38 202 ARG A N 1
ATOM 1524 C CA . ARG A 1 202 ? 1.842 -15.899 -9.952 1.00 81.38 202 ARG A CA 1
ATOM 1525 C C . ARG A 1 202 ? 3.012 -16.600 -10.648 1.00 81.38 202 ARG A C 1
ATOM 1527 O O . ARG A 1 202 ? 3.929 -17.066 -9.981 1.00 81.38 202 ARG A O 1
ATOM 1534 N N . SER A 1 203 ? 2.961 -16.716 -11.972 1.00 80.25 203 SER A N 1
ATOM 1535 C CA . SER A 1 203 ? 3.986 -17.389 -12.779 1.00 80.25 203 SER A CA 1
ATOM 1536 C C . SER A 1 203 ? 5.108 -16.456 -13.241 1.00 80.25 203 SER A C 1
ATOM 1538 O O . SER A 1 203 ? 5.966 -16.883 -14.015 1.00 80.25 203 SER A O 1
ATOM 1540 N N . ALA A 1 204 ? 5.117 -15.194 -12.799 1.00 83.75 204 ALA A N 1
ATOM 1541 C CA . ALA A 1 204 ? 6.178 -14.267 -13.155 1.00 83.75 204 ALA A CA 1
ATOM 1542 C C . ALA A 1 204 ? 7.485 -14.631 -12.443 1.00 83.75 204 ALA A C 1
ATOM 1544 O O . ALA A 1 204 ? 7.512 -14.930 -11.248 1.00 83.75 204 ALA A O 1
ATOM 1545 N N . ALA A 1 205 ? 8.581 -14.565 -13.191 1.00 84.50 205 ALA A N 1
ATOM 1546 C CA . ALA A 1 205 ? 9.923 -14.642 -12.645 1.00 84.50 205 ALA A CA 1
ATOM 1547 C C . ALA A 1 205 ? 10.490 -13.231 -12.476 1.00 84.50 205 ALA A C 1
ATOM 1549 O O . ALA A 1 205 ? 10.343 -12.374 -13.347 1.00 84.50 205 ALA A O 1
ATOM 1550 N N . ASP A 1 206 ? 11.154 -13.006 -11.348 1.00 88.50 206 ASP A N 1
ATOM 1551 C CA . ASP A 1 206 ? 11.861 -11.764 -11.071 1.00 88.50 206 ASP A CA 1
ATOM 1552 C C . ASP A 1 206 ? 13.052 -11.584 -12.034 1.00 88.50 206 ASP A C 1
ATOM 1554 O O . ASP A 1 206 ? 13.875 -12.488 -12.211 1.00 88.50 206 ASP A O 1
ATOM 1558 N N . GLY A 1 207 ? 13.148 -10.403 -12.654 1.00 90.38 207 GLY A N 1
ATOM 1559 C CA . GLY A 1 207 ? 14.153 -10.109 -13.680 1.00 90.38 207 GLY A CA 1
ATOM 1560 C C . GLY A 1 207 ? 15.587 -10.178 -13.155 1.00 90.38 207 GLY A C 1
ATOM 1561 O O . GLY A 1 207 ? 16.478 -10.651 -13.862 1.00 90.38 207 GLY A O 1
ATOM 1562 N N . TRP A 1 208 ? 15.808 -9.788 -11.896 1.00 90.94 208 TRP A N 1
ATOM 1563 C CA . TRP A 1 208 ? 17.113 -9.926 -11.250 1.00 90.94 208 TRP A CA 1
ATOM 1564 C C . TRP A 1 208 ? 17.504 -11.396 -11.090 1.00 90.94 208 TRP A C 1
ATOM 1566 O O . TRP A 1 208 ? 18.617 -11.788 -11.432 1.00 90.94 208 TRP A O 1
ATOM 1576 N N . SER A 1 209 ? 16.578 -12.230 -10.623 1.00 90.31 209 SER A N 1
ATOM 1577 C CA . SER A 1 209 ? 16.789 -13.667 -10.440 1.00 90.31 209 SER A CA 1
ATOM 1578 C C . SER A 1 209 ? 17.080 -14.381 -11.766 1.00 90.31 209 SER A C 1
ATOM 1580 O O . SER A 1 209 ? 17.962 -15.245 -11.812 1.00 90.31 209 SER A O 1
ATOM 1582 N N . LEU A 1 210 ? 16.399 -13.995 -12.853 1.00 91.06 210 LEU A N 1
ATOM 1583 C CA . LEU A 1 210 ? 16.683 -14.505 -14.199 1.00 91.06 210 LEU A CA 1
ATOM 1584 C C . LEU A 1 210 ? 18.098 -14.121 -14.655 1.00 91.06 210 LEU A C 1
ATOM 1586 O O . LEU A 1 210 ? 18.885 -14.998 -15.014 1.00 91.06 210 LEU A O 1
ATOM 1590 N N . ALA A 1 211 ? 18.457 -12.839 -14.554 1.00 93.44 211 ALA A N 1
ATOM 1591 C CA . ALA A 1 211 ? 19.781 -12.351 -14.935 1.00 93.44 211 ALA A CA 1
ATOM 1592 C C . ALA A 1 211 ? 20.899 -12.988 -14.088 1.00 93.44 211 ALA A C 1
ATOM 1594 O O . ALA A 1 211 ? 21.917 -13.433 -14.615 1.00 93.44 211 ALA A O 1
ATOM 1595 N N . ALA A 1 212 ? 20.701 -13.116 -12.774 1.00 93.12 212 ALA A N 1
ATOM 1596 C CA . ALA A 1 212 ? 21.654 -13.767 -11.879 1.00 93.12 212 ALA A CA 1
ATOM 1597 C C . ALA A 1 212 ? 21.835 -15.258 -12.209 1.00 93.12 212 ALA A C 1
ATOM 1599 O O . ALA A 1 212 ? 22.935 -15.795 -12.069 1.00 93.12 212 ALA A O 1
ATOM 1600 N N . THR A 1 213 ? 20.772 -15.933 -12.655 1.00 91.75 213 THR A N 1
ATOM 1601 C CA . THR A 1 213 ? 20.837 -17.333 -13.098 1.00 91.75 213 THR A CA 1
ATOM 1602 C C . THR A 1 213 ? 21.626 -17.464 -14.399 1.00 91.75 213 THR A C 1
ATOM 1604 O O . THR A 1 213 ? 22.487 -18.335 -14.476 1.00 91.75 213 THR A O 1
ATOM 1607 N N . SER A 1 214 ? 21.417 -16.560 -15.360 1.00 91.88 214 SER A N 1
ATOM 1608 C CA . SER A 1 214 ? 22.222 -16.469 -16.587 1.00 91.88 214 SER A CA 1
ATOM 1609 C C . SER A 1 214 ? 23.714 -16.282 -16.290 1.00 91.88 214 SER A C 1
ATOM 1611 O O . SER A 1 214 ? 24.555 -17.042 -16.767 1.00 91.88 214 SER A O 1
ATOM 1613 N N . VAL A 1 215 ? 24.055 -15.331 -15.414 1.00 91.75 215 VAL A N 1
ATOM 1614 C CA . VAL A 1 215 ? 25.447 -15.080 -15.009 1.00 91.75 215 VAL A CA 1
ATOM 1615 C C . VAL A 1 215 ? 26.056 -16.303 -14.318 1.00 91.75 215 VAL A C 1
ATOM 1617 O O . VAL A 1 215 ? 27.219 -16.636 -14.547 1.00 91.75 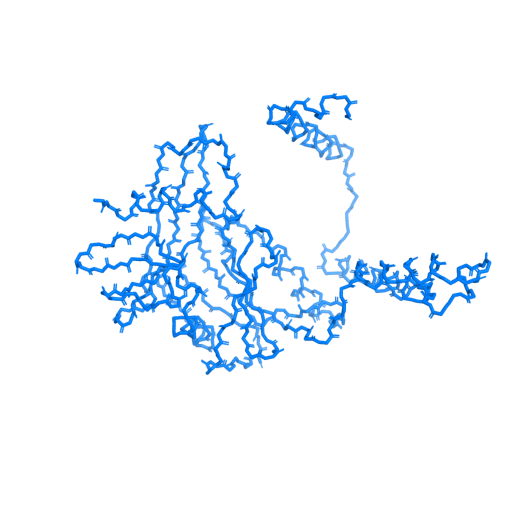215 VAL A O 1
ATOM 1620 N N . ARG A 1 216 ? 25.277 -16.999 -13.481 1.00 91.00 216 ARG A N 1
ATOM 1621 C CA . ARG A 1 216 ? 25.725 -18.232 -12.825 1.00 91.00 216 ARG A CA 1
ATOM 1622 C C . ARG A 1 216 ? 26.006 -19.344 -13.837 1.00 91.00 216 ARG A C 1
ATOM 1624 O O . ARG A 1 216 ? 27.012 -20.029 -13.678 1.00 91.00 216 ARG A O 1
ATOM 1631 N N . ASP A 1 217 ? 25.150 -19.512 -14.845 1.00 89.19 217 ASP A N 1
ATOM 1632 C CA . ASP A 1 217 ? 25.344 -20.492 -15.920 1.00 89.19 217 ASP A CA 1
ATOM 1633 C C . ASP A 1 217 ? 26.637 -20.217 -16.695 1.00 89.19 217 ASP A C 1
ATOM 1635 O O . ASP A 1 217 ? 27.463 -21.114 -16.846 1.00 89.19 217 ASP A O 1
ATOM 1639 N N . LEU A 1 218 ? 26.882 -18.956 -17.066 1.00 89.00 218 LEU A N 1
ATOM 1640 C CA . LEU A 1 218 ? 28.112 -18.557 -17.751 1.00 89.00 218 LEU A CA 1
ATOM 1641 C C . LEU A 1 218 ? 29.375 -18.888 -16.941 1.00 89.00 218 LEU A C 1
ATOM 1643 O O . LEU A 1 218 ? 30.345 -19.390 -17.502 1.00 89.00 218 LEU A O 1
ATOM 1647 N N . TYR A 1 219 ? 29.377 -18.629 -15.628 1.00 89.38 219 TYR A N 1
ATOM 1648 C CA . TYR A 1 219 ? 30.533 -18.930 -14.775 1.00 89.38 219 TYR A CA 1
ATOM 1649 C C . TYR A 1 219 ? 30.722 -20.422 -14.483 1.00 89.38 219 TYR A C 1
ATOM 1651 O O . TYR A 1 219 ? 31.845 -20.847 -14.212 1.00 89.38 219 TYR A O 1
ATOM 1659 N N . ALA A 1 220 ? 29.645 -21.208 -14.487 1.00 88.88 220 ALA A N 1
ATOM 1660 C CA . ALA A 1 220 ? 29.704 -22.651 -14.262 1.00 88.88 220 ALA A CA 1
ATOM 1661 C C . ALA A 1 220 ? 30.006 -23.442 -15.547 1.00 88.88 220 ALA A C 1
ATOM 1663 O O . ALA A 1 220 ? 30.506 -24.567 -15.479 1.00 88.88 220 ALA A O 1
ATOM 1664 N N . GLY A 1 221 ? 29.672 -22.874 -16.705 1.00 82.06 221 GLY A N 1
ATOM 1665 C CA . GLY A 1 221 ? 29.838 -23.487 -18.012 1.00 82.06 221 GLY A CA 1
ATOM 1666 C C . GLY A 1 221 ? 31.279 -23.487 -18.521 1.00 82.06 221 GLY A C 1
ATOM 1667 O O . GLY A 1 221 ? 32.177 -22.840 -17.989 1.00 82.06 221 GLY A O 1
ATOM 1668 N N . GLN A 1 222 ? 31.495 -24.233 -19.606 1.00 76.25 222 GLN A N 1
ATOM 1669 C CA . GLN A 1 222 ? 32.758 -24.241 -20.357 1.00 76.25 222 GLN A CA 1
ATOM 1670 C C . GLN A 1 222 ? 32.712 -23.318 -21.585 1.00 76.25 222 GLN A C 1
ATOM 1672 O O . GLN A 1 222 ? 33.685 -23.246 -22.337 1.00 76.25 222 GLN A O 1
ATOM 1677 N N . SER A 1 223 ? 31.580 -22.643 -21.819 1.00 76.56 223 SER A N 1
ATOM 1678 C CA . SER A 1 223 ? 31.388 -21.772 -22.976 1.00 76.56 223 SER A CA 1
ATOM 1679 C C . SER A 1 223 ? 32.352 -20.591 -22.907 1.00 76.56 223 SER A C 1
ATOM 1681 O O . SER A 1 223 ? 32.380 -19.840 -21.935 1.00 76.56 223 SER A O 1
ATOM 1683 N N . ALA A 1 224 ? 33.138 -20.403 -23.966 1.00 74.94 224 ALA A N 1
ATOM 1684 C CA . ALA A 1 224 ? 34.105 -19.309 -24.044 1.00 74.94 224 ALA A CA 1
ATOM 1685 C C . ALA A 1 224 ? 33.435 -17.939 -24.265 1.00 74.94 224 ALA A C 1
ATOM 1687 O O . ALA A 1 224 ? 34.069 -16.902 -24.064 1.00 74.94 224 ALA A O 1
ATOM 1688 N N . ARG A 1 225 ? 32.168 -17.922 -24.707 1.00 82.19 225 ARG A N 1
ATOM 1689 C CA . ARG A 1 225 ? 31.379 -16.714 -24.979 1.00 82.19 225 ARG A CA 1
ATOM 1690 C C . ARG A 1 225 ? 30.001 -16.795 -24.331 1.00 82.19 225 ARG A C 1
ATOM 1692 O O . ARG A 1 225 ? 29.379 -17.851 -24.336 1.00 82.19 225 ARG A O 1
ATOM 1699 N N . ALA A 1 226 ? 29.496 -15.648 -23.875 1.00 82.19 226 ALA A N 1
ATOM 1700 C CA . ALA A 1 226 ? 28.169 -15.529 -23.263 1.00 82.19 226 ALA A CA 1
ATOM 1701 C C . ALA A 1 226 ? 27.026 -15.983 -24.188 1.00 82.19 226 ALA A C 1
ATOM 1703 O O . ALA A 1 226 ? 26.133 -16.690 -23.745 1.00 82.19 226 ALA A O 1
ATOM 1704 N N . ALA A 1 227 ? 27.107 -15.661 -25.482 1.00 83.81 227 ALA A N 1
ATOM 1705 C CA . ALA A 1 227 ? 26.100 -16.044 -26.479 1.00 83.81 227 ALA A CA 1
ATOM 1706 C C . ALA A 1 227 ? 26.041 -17.560 -26.770 1.00 83.81 227 ALA A C 1
ATOM 1708 O O . ALA A 1 227 ? 25.137 -18.028 -27.451 1.00 83.81 227 ALA A O 1
ATOM 1709 N N . GLU A 1 228 ? 27.032 -18.326 -26.308 1.00 82.25 228 GLU A N 1
ATOM 1710 C CA . GLU A 1 228 ? 27.102 -19.784 -26.465 1.00 82.25 228 GLU A CA 1
ATOM 1711 C C . GLU A 1 228 ? 26.733 -20.507 -25.151 1.00 82.25 228 GLU A C 1
ATOM 1713 O O . GLU A 1 228 ? 26.816 -21.734 -25.070 1.00 82.25 228 GLU A O 1
ATOM 1718 N N . ALA A 1 229 ? 26.384 -19.767 -24.092 1.00 82.62 229 ALA A N 1
ATOM 1719 C CA . ALA A 1 229 ? 25.935 -20.331 -22.823 1.00 82.62 229 ALA A CA 1
ATOM 1720 C C . ALA A 1 229 ? 24.459 -20.752 -22.908 1.00 82.62 229 ALA A C 1
ATOM 1722 O O . ALA A 1 229 ? 23.663 -20.132 -23.613 1.00 82.62 229 ALA A O 1
ATOM 1723 N N . GLY A 1 230 ? 24.078 -21.804 -22.178 1.00 82.00 230 GLY A N 1
ATOM 1724 C CA . GLY A 1 230 ? 22.692 -22.291 -22.160 1.00 82.00 230 GLY A CA 1
ATOM 1725 C C . GLY A 1 230 ? 21.730 -21.299 -21.504 1.00 82.00 230 GLY A C 1
ATOM 1726 O O . GLY A 1 230 ? 20.544 -21.284 -21.823 1.00 82.00 230 GLY A O 1
ATOM 1727 N N . GLY A 1 231 ? 22.253 -20.456 -20.615 1.00 86.19 231 GLY A N 1
ATOM 1728 C CA . GLY A 1 231 ? 21.558 -19.346 -19.987 1.00 86.19 231 GLY A CA 1
ATOM 1729 C C . GLY A 1 231 ? 21.777 -17.998 -20.669 1.00 86.19 231 GLY A C 1
ATOM 1730 O O . GLY A 1 231 ? 21.779 -17.001 -19.953 1.00 86.19 231 GLY A O 1
ATOM 1731 N N . ASP A 1 232 ? 22.009 -17.920 -21.986 1.00 90.50 232 ASP A N 1
ATOM 1732 C CA . ASP A 1 232 ? 22.075 -16.622 -22.680 1.00 90.50 232 ASP A CA 1
ATOM 1733 C C . ASP A 1 232 ? 20.824 -15.775 -22.381 1.00 90.50 232 ASP A C 1
ATOM 1735 O O . ASP A 1 232 ? 19.695 -16.230 -22.544 1.00 90.50 232 ASP A O 1
ATOM 1739 N N . PHE A 1 233 ? 21.050 -14.546 -21.917 1.00 93.94 233 PHE A N 1
ATOM 1740 C CA . PHE A 1 233 ? 20.018 -13.597 -21.491 1.00 93.94 233 PHE A CA 1
ATOM 1741 C C . PHE A 1 233 ? 19.851 -12.433 -22.476 1.00 93.94 233 PHE A C 1
ATOM 1743 O O . PHE A 1 233 ? 19.041 -11.533 -22.249 1.00 93.94 233 PHE A O 1
ATOM 1750 N N . ALA A 1 234 ? 20.622 -12.401 -23.569 1.00 93.94 234 ALA A N 1
ATOM 1751 C CA . ALA A 1 234 ? 20.515 -11.343 -24.568 1.00 93.94 234 ALA A CA 1
ATOM 1752 C C . ALA A 1 234 ? 19.095 -11.214 -25.169 1.00 93.94 234 ALA A C 1
ATOM 1754 O O . ALA A 1 234 ? 18.622 -10.078 -25.292 1.00 93.94 234 ALA A O 1
ATOM 1755 N N . PRO A 1 235 ? 18.365 -12.305 -25.493 1.00 94.25 235 PRO A N 1
ATOM 1756 C CA . PRO A 1 235 ? 16.989 -12.203 -25.981 1.00 94.25 235 PRO A CA 1
ATOM 1757 C C . PRO A 1 235 ? 16.021 -11.604 -24.949 1.00 94.25 235 PRO A C 1
ATOM 1759 O O . PRO A 1 235 ? 15.187 -10.768 -25.293 1.00 94.25 235 PRO A O 1
ATOM 1762 N N . GLU A 1 236 ? 16.125 -12.002 -23.680 1.00 94.69 236 GLU A N 1
ATOM 1763 C CA . GLU A 1 236 ? 15.329 -11.471 -22.570 1.00 94.69 236 GLU A CA 1
ATOM 1764 C C . GLU A 1 236 ? 15.627 -9.988 -22.337 1.00 94.69 236 GLU A C 1
ATOM 1766 O O . GLU A 1 236 ? 14.695 -9.195 -22.199 1.00 94.69 236 GLU A O 1
ATOM 1771 N N . ALA A 1 237 ? 16.904 -9.597 -22.351 1.00 95.38 237 ALA A N 1
ATOM 1772 C CA . ALA A 1 237 ? 17.323 -8.205 -22.226 1.00 95.38 237 ALA A CA 1
ATOM 1773 C C . ALA A 1 237 ? 16.798 -7.339 -23.383 1.00 95.38 237 ALA A C 1
ATOM 1775 O O . ALA A 1 237 ? 16.359 -6.211 -23.157 1.00 95.38 237 ALA A O 1
ATOM 1776 N N . HIS A 1 238 ? 16.785 -7.869 -24.611 1.00 96.44 238 HIS A N 1
ATOM 1777 C CA . HIS A 1 238 ? 16.205 -7.179 -25.761 1.00 96.44 238 HIS A CA 1
ATOM 1778 C C . HIS A 1 238 ? 14.697 -6.954 -25.588 1.00 96.44 238 HIS A C 1
ATOM 1780 O O . HIS A 1 238 ? 14.238 -5.818 -25.703 1.00 96.44 238 HIS A O 1
ATOM 1786 N N . ARG A 1 239 ? 13.942 -8.000 -25.217 1.00 96.19 239 ARG A N 1
ATOM 1787 C CA . ARG A 1 239 ? 12.495 -7.894 -24.948 1.00 96.19 239 A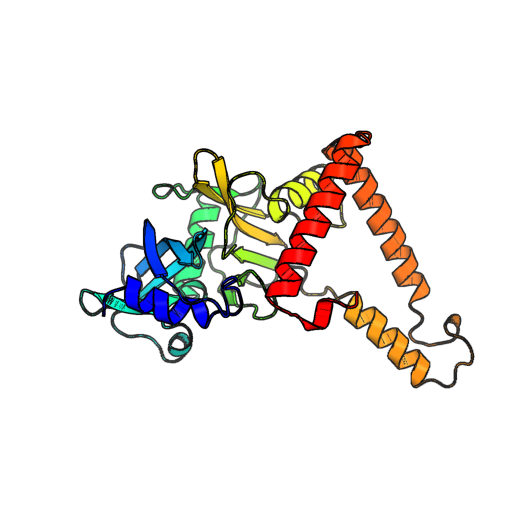RG A CA 1
ATOM 1788 C C . ARG A 1 239 ? 12.184 -6.937 -23.798 1.00 96.19 239 ARG A C 1
ATOM 1790 O O . ARG A 1 239 ? 11.196 -6.213 -23.861 1.00 96.19 239 ARG A O 1
ATOM 1797 N N . LEU A 1 240 ? 13.025 -6.907 -22.761 1.00 96.25 240 LEU A N 1
ATOM 1798 C CA . LEU A 1 240 ? 12.909 -5.928 -21.681 1.00 96.25 240 LEU A CA 1
ATOM 1799 C C . LEU A 1 240 ? 13.092 -4.500 -22.212 1.00 96.25 240 LEU A C 1
ATOM 1801 O O . LEU A 1 240 ? 12.307 -3.626 -21.864 1.00 96.25 240 LEU A O 1
ATOM 1805 N N . GLY A 1 241 ? 14.067 -4.272 -23.096 1.00 97.56 241 GLY A N 1
ATOM 1806 C CA . GLY A 1 241 ? 14.268 -2.979 -23.755 1.00 97.56 241 GLY A CA 1
ATOM 1807 C C . GLY A 1 241 ? 13.065 -2.536 -24.595 1.00 97.56 241 GLY A C 1
ATOM 1808 O O . GLY A 1 241 ? 12.640 -1.385 -24.492 1.00 97.56 241 GLY A O 1
ATOM 1809 N N . GLU A 1 242 ? 12.479 -3.445 -25.379 1.00 97.88 242 GLU A N 1
ATOM 1810 C CA . GLU A 1 242 ? 11.247 -3.182 -26.137 1.00 97.88 242 GLU A CA 1
ATOM 1811 C C . GLU A 1 242 ? 10.078 -2.827 -25.208 1.00 97.88 242 GLU A C 1
ATOM 1813 O O . GLU A 1 242 ? 9.416 -1.809 -25.416 1.00 97.88 242 GLU A O 1
ATOM 1818 N N . ALA A 1 243 ? 9.872 -3.609 -24.142 1.00 96.56 243 ALA A N 1
ATOM 1819 C CA . ALA A 1 243 ? 8.829 -3.371 -23.147 1.00 96.56 243 ALA A CA 1
ATOM 1820 C C . ALA A 1 243 ? 9.004 -2.024 -22.427 1.00 96.56 243 ALA A C 1
ATOM 1822 O O . ALA A 1 243 ? 8.049 -1.260 -22.298 1.00 96.56 243 ALA A O 1
ATOM 1823 N N . THR A 1 244 ? 10.226 -1.684 -22.006 1.00 97.12 244 THR A N 1
ATOM 1824 C CA . THR A 1 244 ? 10.535 -0.384 -21.396 1.00 97.12 244 THR A CA 1
ATOM 1825 C C . THR A 1 244 ? 10.265 0.766 -22.364 1.00 97.12 244 THR A C 1
ATOM 1827 O O . THR A 1 244 ? 9.683 1.775 -21.972 1.00 97.12 244 THR A O 1
ATOM 1830 N N . ALA A 1 245 ? 10.637 0.622 -23.639 1.00 97.50 245 ALA A N 1
ATOM 1831 C CA . ALA A 1 245 ? 10.371 1.642 -24.647 1.00 97.50 245 ALA A CA 1
ATOM 1832 C C . ALA A 1 245 ? 8.868 1.804 -24.938 1.00 97.50 245 ALA A C 1
ATOM 1834 O O . ALA A 1 245 ? 8.422 2.929 -25.158 1.00 97.50 245 ALA A O 1
ATOM 1835 N N . GLU A 1 246 ? 8.095 0.712 -24.944 1.00 97.31 246 GLU A N 1
ATOM 1836 C CA . GLU A 1 246 ? 6.625 0.742 -25.022 1.00 97.31 246 GLU A CA 1
ATOM 1837 C C . GLU A 1 246 ? 6.039 1.521 -23.835 1.00 97.31 246 GLU A C 1
ATOM 1839 O O . GLU A 1 246 ? 5.363 2.521 -24.055 1.00 97.31 246 GLU A O 1
ATOM 1844 N N . VAL A 1 247 ? 6.408 1.176 -22.595 1.00 97.25 247 VAL A N 1
ATOM 1845 C CA . VAL A 1 247 ? 5.945 1.894 -21.391 1.00 97.25 247 VAL A CA 1
ATOM 1846 C C . VAL A 1 247 ? 6.308 3.380 -21.428 1.00 97.25 247 VAL A C 1
ATOM 1848 O O . VAL A 1 247 ? 5.484 4.217 -21.078 1.00 97.25 247 VAL A O 1
ATOM 1851 N N . HIS A 1 248 ? 7.515 3.746 -21.869 1.00 97.25 248 HIS A N 1
ATOM 1852 C CA . HIS A 1 248 ? 7.903 5.156 -21.976 1.00 97.25 248 HIS A CA 1
ATOM 1853 C C . HIS A 1 248 ? 7.051 5.937 -22.983 1.00 97.25 248 HIS A C 1
ATOM 1855 O O . HIS A 1 248 ? 6.738 7.102 -22.735 1.00 97.25 248 HIS A O 1
ATOM 1861 N N . ARG A 1 249 ? 6.665 5.319 -24.106 1.00 97.06 249 ARG A N 1
ATOM 1862 C CA . ARG A 1 249 ? 5.753 5.950 -25.071 1.00 97.06 249 ARG A CA 1
ATOM 1863 C C . ARG A 1 249 ? 4.355 6.102 -24.486 1.00 97.06 249 ARG A C 1
ATOM 1865 O O . ARG A 1 249 ? 3.802 7.193 -24.570 1.00 97.06 249 ARG A O 1
ATOM 1872 N N . ASP A 1 250 ? 3.843 5.063 -23.834 1.00 97.12 250 ASP A N 1
ATOM 1873 C CA . ASP A 1 250 ? 2.530 5.094 -23.185 1.00 97.12 250 ASP A CA 1
ATOM 1874 C C . ASP A 1 250 ? 2.482 6.160 -22.068 1.00 97.12 250 ASP A C 1
ATOM 1876 O O . ASP A 1 250 ? 1.485 6.859 -21.913 1.00 97.12 250 ASP A O 1
ATOM 1880 N N . LEU A 1 251 ? 3.571 6.342 -21.308 1.00 97.06 251 LEU A N 1
ATOM 1881 C CA . LEU A 1 251 ? 3.693 7.413 -20.310 1.00 97.06 251 LEU A CA 1
ATOM 1882 C C . LEU A 1 251 ? 3.638 8.803 -20.952 1.00 97.06 251 LEU A C 1
ATOM 1884 O O . LEU A 1 251 ? 2.914 9.671 -20.467 1.00 97.06 251 LEU A O 1
ATOM 1888 N N . ALA A 1 252 ? 4.389 9.011 -22.036 1.00 96.69 252 ALA A N 1
ATOM 1889 C CA . ALA A 1 252 ? 4.392 10.274 -22.769 1.00 96.69 252 ALA A CA 1
ATOM 1890 C C . ALA A 1 252 ? 3.015 10.587 -23.377 1.00 96.69 252 ALA A C 1
ATOM 1892 O O . ALA A 1 252 ? 2.595 11.740 -23.386 1.00 96.69 252 ALA A O 1
ATOM 1893 N N . GLU A 1 253 ? 2.293 9.571 -23.849 1.00 97.06 253 GLU A N 1
ATOM 1894 C CA . GLU A 1 253 ? 0.922 9.719 -24.339 1.00 97.06 253 GLU A CA 1
ATOM 1895 C C . GLU A 1 253 ? -0.061 10.040 -23.203 1.00 97.06 253 GLU A C 1
ATOM 1897 O O . GLU A 1 253 ? -0.866 10.962 -23.324 1.00 97.06 253 GLU A O 1
ATOM 1902 N N . ALA A 1 254 ? 0.023 9.318 -22.083 1.00 96.38 254 ALA A N 1
ATOM 1903 C CA . ALA A 1 254 ? -0.896 9.468 -20.958 1.00 96.38 254 ALA A CA 1
ATOM 1904 C C . ALA A 1 254 ? -0.739 10.799 -20.206 1.00 96.38 254 ALA A C 1
ATOM 1906 O O . ALA A 1 254 ? -1.733 11.367 -19.750 1.00 96.38 254 ALA A O 1
ATOM 1907 N N . PHE A 1 255 ? 0.497 11.273 -20.038 1.00 95.88 255 PHE A N 1
ATOM 1908 C CA . PHE A 1 255 ? 0.821 12.410 -19.168 1.00 95.88 255 PHE A CA 1
ATOM 1909 C C . PHE A 1 255 ? 1.388 13.620 -19.917 1.00 95.88 255 PHE A C 1
ATOM 1911 O O . PHE A 1 255 ? 1.564 14.682 -19.319 1.00 95.88 255 PHE A O 1
ATOM 1918 N N . GLY A 1 256 ? 1.635 13.489 -21.220 1.00 95.31 256 GLY A N 1
ATOM 1919 C CA . GLY A 1 256 ? 2.315 14.502 -22.013 1.00 95.31 256 GLY A CA 1
ATOM 1920 C C . GLY A 1 256 ? 3.826 14.523 -21.778 1.00 95.31 256 GLY A C 1
ATOM 1921 O O . GLY A 1 256 ? 4.395 13.744 -21.011 1.00 95.31 256 GLY A O 1
ATOM 1922 N N . THR A 1 257 ? 4.486 15.447 -22.466 1.00 94.75 257 THR A N 1
ATOM 1923 C CA . THR A 1 257 ? 5.925 15.698 -22.349 1.00 94.75 257 THR A CA 1
ATOM 1924 C C . THR A 1 257 ? 6.165 17.186 -22.188 1.00 94.75 257 THR A C 1
ATOM 1926 O O . THR A 1 257 ? 5.487 17.980 -22.840 1.00 94.75 257 THR A O 1
ATOM 1929 N N . ASP A 1 258 ? 7.165 17.550 -21.392 1.00 90.94 258 ASP A N 1
ATOM 1930 C CA . ASP A 1 258 ? 7.617 18.931 -21.244 1.00 90.94 258 ASP A CA 1
ATOM 1931 C C . ASP A 1 258 ? 9.150 18.982 -21.184 1.00 90.94 258 ASP A C 1
ATOM 1933 O O . ASP A 1 258 ? 9.804 17.989 -20.845 1.00 90.94 258 ASP A O 1
ATOM 1937 N N . GLU A 1 259 ? 9.726 20.130 -21.525 1.00 91.06 259 GLU A N 1
ATOM 1938 C CA . GLU A 1 259 ? 11.155 20.382 -21.364 1.00 91.06 259 GLU A CA 1
ATOM 1939 C C . GLU A 1 259 ? 11.416 20.892 -19.950 1.00 91.06 259 GLU A C 1
ATOM 1941 O O . GLU A 1 259 ? 10.883 21.921 -19.539 1.00 91.06 259 GLU A O 1
ATOM 1946 N N . LEU A 1 260 ? 12.263 20.191 -19.193 1.00 87.69 260 LEU A N 1
ATOM 1947 C CA . LEU A 1 260 ? 12.590 20.616 -17.838 1.00 87.69 260 LEU A CA 1
ATOM 1948 C C . LEU A 1 260 ? 13.466 21.887 -17.891 1.00 87.69 260 LEU A C 1
ATOM 1950 O O . LEU A 1 260 ? 14.576 21.842 -18.430 1.00 87.69 260 LEU A O 1
ATOM 1954 N N . PRO A 1 261 ? 13.022 23.032 -17.337 1.00 92.56 261 PRO A N 1
ATOM 1955 C CA . PRO A 1 261 ? 13.813 24.257 -17.384 1.00 92.56 261 PRO A CA 1
ATOM 1956 C C . PRO A 1 261 ? 15.119 24.120 -16.594 1.00 92.56 261 PRO A C 1
ATOM 1958 O O . PRO A 1 261 ? 15.182 23.404 -15.595 1.00 92.56 261 PRO A O 1
ATOM 1961 N N . VAL A 1 262 ? 16.151 24.886 -16.966 1.00 92.81 262 VAL A N 1
ATOM 1962 C CA . VAL A 1 262 ? 17.450 24.893 -16.256 1.00 92.81 262 VAL A CA 1
ATOM 1963 C C . VAL A 1 262 ? 17.287 25.152 -14.753 1.00 92.81 262 VAL A C 1
ATOM 1965 O O . VAL A 1 262 ? 17.948 24.501 -13.950 1.00 92.81 262 VAL A O 1
ATOM 1968 N N . ALA A 1 263 ? 16.378 26.050 -14.365 1.00 92.19 263 ALA A N 1
ATOM 1969 C CA . ALA A 1 263 ? 16.090 26.322 -12.957 1.00 92.19 263 ALA A CA 1
ATOM 1970 C C . ALA A 1 263 ? 15.548 25.080 -12.226 1.00 92.19 263 ALA A C 1
ATOM 1972 O O . ALA A 1 263 ? 16.017 24.753 -11.143 1.00 92.19 263 ALA A O 1
ATOM 1973 N N . ALA A 1 264 ? 14.639 24.325 -12.849 1.00 87.88 264 ALA A N 1
ATOM 1974 C CA . ALA A 1 264 ? 14.114 23.090 -12.271 1.00 87.88 264 ALA A CA 1
ATOM 1975 C C . ALA A 1 264 ? 15.184 21.982 -12.199 1.00 87.88 264 ALA A C 1
ATOM 1977 O O . ALA A 1 264 ? 15.205 21.202 -11.249 1.00 87.88 264 ALA A O 1
ATOM 1978 N N . HIS A 1 265 ? 16.119 21.934 -13.157 1.00 89.19 265 HIS A N 1
ATOM 1979 C CA . HIS A 1 265 ? 17.300 21.068 -13.055 1.00 89.19 265 HIS A CA 1
ATOM 1980 C C . HIS A 1 265 ? 18.180 21.424 -11.849 1.00 89.19 265 HIS A C 1
ATOM 1982 O O . HIS A 1 265 ? 18.654 20.522 -11.158 1.00 89.19 265 HIS A O 1
ATOM 1988 N N . GLN A 1 266 ? 18.399 22.718 -11.598 1.00 92.56 266 GLN A N 1
ATOM 1989 C CA . GLN A 1 266 ? 19.164 23.194 -10.443 1.00 92.56 266 GLN A CA 1
ATOM 1990 C C . GLN A 1 266 ? 18.456 22.842 -9.133 1.00 92.56 266 GLN A C 1
ATOM 1992 O O . GLN A 1 266 ? 19.079 22.244 -8.263 1.00 92.56 266 GLN A O 1
ATOM 1997 N N . GLU A 1 267 ? 17.151 23.096 -9.032 1.00 91.50 267 GLU A N 1
ATOM 1998 C CA . GLU A 1 267 ? 16.348 22.728 -7.859 1.00 91.50 267 GLU A CA 1
ATOM 1999 C C . GLU A 1 267 ? 16.381 21.218 -7.585 1.00 91.50 267 GLU A C 1
ATOM 2001 O O . GLU A 1 267 ? 16.539 20.793 -6.440 1.00 91.50 267 GLU A O 1
ATOM 2006 N N . LEU A 1 268 ? 16.275 20.384 -8.625 1.00 90.06 268 LEU A N 1
ATOM 2007 C CA . LEU A 1 268 ? 16.365 18.933 -8.476 1.00 90.06 268 LEU A CA 1
ATOM 2008 C C . LEU A 1 268 ? 17.749 18.503 -7.969 1.00 90.06 268 LEU A C 1
ATOM 2010 O O . LEU A 1 268 ? 17.842 17.657 -7.078 1.00 90.06 268 LEU A O 1
ATOM 2014 N N . ALA A 1 269 ? 18.818 19.089 -8.513 1.00 91.56 269 ALA A N 1
ATOM 2015 C CA . ALA A 1 269 ? 20.182 18.817 -8.070 1.00 91.56 269 ALA A CA 1
ATOM 2016 C C . ALA A 1 269 ? 20.398 19.253 -6.611 1.00 91.56 269 ALA A C 1
ATOM 2018 O O . ALA A 1 269 ? 20.959 18.493 -5.823 1.00 91.56 269 ALA A O 1
ATOM 2019 N N . GLU A 1 270 ? 19.893 20.424 -6.223 1.00 93.31 270 GLU A N 1
ATOM 2020 C CA . GLU A 1 270 ? 19.935 20.921 -4.845 1.00 93.31 270 GLU A CA 1
ATOM 2021 C C . GLU A 1 270 ? 19.166 20.004 -3.885 1.00 93.31 270 GLU A C 1
ATOM 2023 O O . GLU A 1 270 ? 19.667 19.681 -2.809 1.00 93.31 270 GLU A O 1
ATOM 2028 N N . GLN A 1 271 ? 17.990 19.502 -4.278 1.00 90.25 271 GLN A N 1
ATOM 2029 C CA . GLN A 1 271 ? 17.246 18.520 -3.482 1.00 90.25 271 GLN A CA 1
ATOM 2030 C C . GLN A 1 271 ? 18.010 17.200 -3.324 1.00 90.25 271 GLN A C 1
ATOM 2032 O O . GLN A 1 271 ? 18.022 16.620 -2.235 1.00 90.25 271 GLN A O 1
ATOM 2037 N N . MET A 1 272 ? 18.644 16.704 -4.391 1.00 90.06 272 MET A N 1
ATOM 2038 C CA . MET A 1 272 ? 19.482 15.503 -4.323 1.00 90.06 272 MET A CA 1
ATOM 2039 C C . MET A 1 272 ? 20.677 15.713 -3.387 1.00 90.06 272 MET A C 1
ATOM 2041 O O . MET A 1 272 ? 20.945 14.848 -2.552 1.00 90.06 272 MET A O 1
ATOM 2045 N N . GLN A 1 273 ? 21.329 16.876 -3.461 1.00 89.88 273 GLN A N 1
ATOM 2046 C CA . GLN A 1 273 ? 22.443 17.233 -2.585 1.00 89.88 273 GLN A CA 1
ATOM 2047 C C . GLN A 1 273 ? 21.999 17.359 -1.121 1.00 89.88 273 GLN A C 1
ATOM 2049 O O . GLN A 1 273 ? 22.607 16.751 -0.249 1.00 89.88 273 GLN A O 1
ATOM 2054 N N . GLY A 1 274 ? 20.884 18.036 -0.835 1.00 87.69 274 GLY A N 1
ATOM 2055 C CA . GLY A 1 274 ? 20.360 18.144 0.531 1.00 87.69 274 GLY A CA 1
ATOM 2056 C C . GLY A 1 274 ? 19.965 16.788 1.136 1.00 87.69 274 GLY A C 1
ATOM 2057 O O . GLY A 1 274 ? 20.143 16.547 2.336 1.00 87.69 274 GLY A O 1
ATOM 2058 N N . ARG A 1 275 ? 19.475 15.851 0.309 1.00 86.44 275 ARG A N 1
ATOM 2059 C CA . ARG A 1 275 ? 19.239 14.458 0.728 1.00 86.44 275 ARG A CA 1
ATOM 2060 C C . ARG A 1 275 ? 20.543 13.730 1.042 1.00 86.44 275 ARG A C 1
ATOM 2062 O O . ARG A 1 275 ? 20.565 12.975 2.013 1.00 86.44 275 ARG A O 1
ATOM 2069 N N . LEU A 1 276 ? 21.600 13.949 0.257 1.00 87.19 276 LEU A N 1
ATOM 2070 C CA . LEU A 1 276 ? 22.929 13.406 0.537 1.00 87.19 276 LEU A CA 1
ATOM 2071 C C . LEU A 1 276 ? 23.482 13.968 1.851 1.00 87.19 276 LEU A C 1
ATOM 2073 O O . LEU A 1 276 ? 23.881 13.186 2.707 1.00 87.19 276 LEU A O 1
ATOM 2077 N N . ASP A 1 277 ? 23.408 15.281 2.062 1.00 87.88 277 ASP A N 1
ATOM 2078 C CA . ASP A 1 277 ? 23.876 15.930 3.292 1.00 87.88 277 ASP A CA 1
ATOM 2079 C C . ASP A 1 277 ? 23.166 15.353 4.531 1.00 87.88 277 ASP A C 1
ATOM 2081 O O . ASP A 1 277 ? 23.793 15.025 5.541 1.00 87.88 277 ASP A O 1
ATOM 2085 N N . THR A 1 278 ? 21.851 15.129 4.429 1.00 83.38 278 THR A N 1
ATOM 2086 C CA . THR A 1 278 ? 21.058 14.471 5.480 1.00 83.38 278 THR A CA 1
ATOM 2087 C C . THR A 1 278 ? 21.485 13.013 5.688 1.00 83.38 278 THR A C 1
ATOM 2089 O O . THR A 1 278 ? 21.633 12.557 6.824 1.00 83.38 278 THR A O 1
ATOM 2092 N N . ALA A 1 279 ? 21.703 12.266 4.602 1.00 83.62 279 ALA A N 1
ATOM 2093 C CA . ALA A 1 279 ? 22.129 10.870 4.666 1.00 83.62 279 ALA A CA 1
ATOM 2094 C C . ALA A 1 279 ? 23.526 10.722 5.285 1.00 83.62 279 ALA A C 1
ATOM 2096 O O . ALA A 1 279 ? 23.751 9.790 6.053 1.00 83.62 279 ALA A O 1
ATOM 2097 N N . VAL A 1 280 ? 24.437 11.657 5.011 1.00 88.56 280 VAL A N 1
ATOM 2098 C CA . VAL A 1 280 ? 25.792 11.709 5.573 1.00 88.56 280 VAL A CA 1
ATOM 2099 C C . VAL A 1 280 ? 25.770 11.892 7.093 1.00 88.56 280 VAL A C 1
ATOM 2101 O O . VAL A 1 280 ? 26.565 11.265 7.791 1.00 88.56 280 VAL A O 1
ATOM 2104 N N . ILE A 1 281 ? 24.837 12.685 7.631 1.00 83.38 281 ILE A N 1
ATOM 2105 C CA . ILE A 1 281 ? 24.665 12.833 9.087 1.00 83.38 281 ILE A CA 1
ATOM 2106 C C . ILE A 1 281 ? 24.274 11.493 9.728 1.00 83.38 281 ILE A C 1
ATOM 2108 O O . ILE A 1 281 ? 24.809 11.124 10.773 1.00 83.38 281 ILE A O 1
ATOM 2112 N N . ALA A 1 282 ? 23.361 10.750 9.098 1.00 78.25 282 ALA A N 1
ATOM 2113 C CA . ALA A 1 282 ? 22.912 9.448 9.592 1.00 78.25 282 ALA A CA 1
ATOM 2114 C C . ALA A 1 282 ? 23.945 8.328 9.361 1.00 78.25 282 ALA A C 1
ATOM 2116 O O . ALA A 1 282 ? 24.040 7.393 10.157 1.00 78.25 282 ALA A O 1
ATOM 2117 N N . VAL A 1 283 ? 24.721 8.415 8.276 1.00 85.25 283 VAL A N 1
ATOM 2118 C CA . VAL A 1 283 ? 25.710 7.418 7.851 1.00 85.25 283 VAL A CA 1
ATOM 2119 C C . VAL A 1 283 ? 27.017 8.126 7.460 1.00 85.25 283 VAL A C 1
ATOM 2121 O O . VAL A 1 283 ? 27.285 8.329 6.273 1.00 85.25 283 VAL A O 1
ATOM 2124 N N . PRO A 1 284 ? 27.896 8.448 8.432 1.00 86.94 284 PRO A N 1
ATOM 2125 C CA . PRO A 1 284 ? 29.133 9.196 8.169 1.00 86.94 284 PRO A CA 1
ATOM 2126 C C . PRO A 1 284 ? 30.099 8.530 7.176 1.00 86.94 284 PRO A C 1
ATOM 2128 O O . PRO A 1 284 ? 30.967 9.190 6.614 1.00 86.94 284 PRO A O 1
ATOM 2131 N N . ALA A 1 285 ? 29.955 7.225 6.921 1.00 89.19 285 ALA A N 1
ATOM 2132 C CA . ALA A 1 285 ? 30.736 6.503 5.914 1.00 89.19 285 ALA A CA 1
ATOM 2133 C C . ALA A 1 285 ? 30.469 6.965 4.467 1.00 89.19 285 ALA A C 1
ATOM 2135 O O . ALA A 1 285 ? 31.229 6.600 3.573 1.00 89.19 285 ALA A O 1
ATOM 2136 N N . LEU A 1 286 ? 29.409 7.748 4.235 1.00 85.00 286 LEU A N 1
ATOM 2137 C CA . LEU A 1 286 ? 29.071 8.297 2.922 1.00 85.00 286 LEU A CA 1
ATOM 2138 C C . LEU A 1 286 ? 29.879 9.551 2.554 1.00 85.00 286 LEU A C 1
ATOM 2140 O O . LEU A 1 286 ? 29.950 9.860 1.378 1.00 85.00 286 LEU A O 1
ATOM 2144 N N . VAL A 1 287 ? 30.533 10.229 3.510 1.00 85.38 287 VAL A N 1
ATOM 2145 C CA . VAL A 1 287 ? 31.300 11.480 3.282 1.00 85.38 287 VAL A CA 1
ATOM 2146 C C . VAL A 1 287 ? 32.291 11.437 2.100 1.00 85.38 287 VAL A C 1
ATOM 2148 O O . VAL A 1 287 ? 32.453 12.468 1.451 1.00 85.38 287 VAL A O 1
ATOM 2151 N N . PRO A 1 288 ? 33.006 10.327 1.814 1.00 85.75 288 PRO A N 1
ATOM 2152 C CA . PRO A 1 288 ? 33.965 10.294 0.707 1.00 85.75 288 PRO A CA 1
ATOM 2153 C C . PRO A 1 288 ? 33.347 10.225 -0.700 1.00 85.75 288 PRO A C 1
ATOM 2155 O O . PRO A 1 288 ? 34.111 10.286 -1.666 1.00 85.75 288 PRO A O 1
ATOM 2158 N N . TYR A 1 289 ? 32.029 10.024 -0.814 1.00 69.12 289 TYR A N 1
ATOM 2159 C CA . TYR A 1 289 ? 31.294 9.804 -2.066 1.00 69.12 289 TYR A CA 1
ATOM 2160 C C . TYR A 1 289 ? 30.327 10.954 -2.353 1.00 69.12 289 TYR A C 1
ATOM 2162 O O . TYR A 1 289 ? 30.067 11.176 -3.555 1.00 69.12 289 TYR A O 1
#

Sequence (289 aa):
MTFEEGLAAWLPRQRWFAGKGTPIDDVTIVSDTVLVDAEPGLRHLIVAVSQGGGADRYQVLAGLRAAIPDELKHAVIGPAGHGLTAYDGLYDPHLTRRLLQAMAGQETIGPVRFAVEPETMIDTSLDSLVLTSEQSNTSLLFGENGILKVFRRPSPGPNPDLEVPRALARLGSRHVAPPLGWVETTMDGRATVLAVLSTYLRSAADGWSLAATSVRDLYAGQSARAAEAGGDFAPEAHRLGEATAEVHRDLAEAFGTDELPVAAHQELAEQMQGRLDTAVIAVPALVPY

Radius of gyration: 22.4 Å; chains: 1; bounding box: 54×51×56 Å

Secondary structure (DSSP, 8-state):
--HHHHHHHHGGGSTT-S-TTS---EEEEEEEEEEE-SSSEEEEEEEEEEETTEEEEEEEEEEEESS--GGGGGGEEEEEETTEEEEEGGG-HHHHHHHHHHHHTT-EETTEEEEE-TT----TTPPEEEE---SSEEEEEETTTEEEEEESS--SB--HHHHHHHHHHHTT-SSSPPEEEEEEEEETTEEEEEEEEEE--TTPPPHHHHHHHHHHHHHHS--SSGGGSTT--HHHHHHHHHHHHHHHHHHHHHH---PPPHHHHHHHHHHHHHHHHHHHHH-GGGTT-

Foldseek 3Di:
DELQVLQQVVLQVDLQRPCHPWHWPGKDFPDWFWLAPDVQTWIWTWIWTDTPNDIFTFIATWTKHLDDDPQQPVQWSADHDPSITIGRCLSPQVSVLSLLVQQQVQDDTPQKTKYFDPPFDGDSVWGWDWDPPDRNWIWTDTDQWKIKTFGGGKDFADDCVQPLLQLLVVVVQPLHFHWGIFMWGADPNGIITGMTMTTDDNPDDDPVVLVVVLVVQVVVDPDPDSVPTPSNCVVVVVVVVVSVVVSVVSCCVRPNDDDQDPVNVVVVVVVVVVVLVVVCVVPVVSVVD

pLDDT: mean 92.73, std 6.12, range [65.12, 98.69]